Protein AF-A0A6C0LNZ2-F1 (afdb_monomer_lite)

pLDDT: mean 82.1, std 13.24, range [35.97, 96.56]

Structure (mmCIF, N/CA/C/O backbone):
data_AF-A0A6C0LNZ2-F1
#
_entry.id   AF-A0A6C0LNZ2-F1
#
loop_
_atom_site.group_PDB
_atom_site.id
_atom_site.type_symbol
_atom_site.label_atom_id
_atom_site.label_alt_id
_atom_site.label_comp_id
_atom_site.label_asym_id
_atom_site.label_entity_id
_atom_site.label_seq_id
_atom_site.pdbx_PDB_ins_code
_atom_site.Cartn_x
_atom_site.Cartn_y
_atom_site.Cartn_z
_atom_site.occupancy
_atom_site.B_iso_or_equiv
_atom_site.auth_seq_id
_atom_site.auth_comp_id
_atom_site.auth_asym_id
_atom_site.auth_atom_id
_atom_site.pdbx_PDB_model_num
ATOM 1 N N . MET A 1 1 ? -1.631 16.101 28.072 1.00 46.12 1 MET A N 1
ATOM 2 C CA . MET A 1 1 ? -0.760 17.061 27.352 1.00 46.12 1 MET A CA 1
ATOM 3 C C . MET A 1 1 ? 0.188 16.401 26.346 1.00 46.12 1 MET A C 1
ATOM 5 O O . MET A 1 1 ? -0.035 16.582 25.161 1.00 46.12 1 MET A O 1
ATOM 9 N N . ILE A 1 2 ? 1.193 15.600 26.745 1.00 50.09 2 ILE A N 1
ATOM 10 C CA . ILE A 1 2 ? 2.082 14.901 25.778 1.00 50.09 2 ILE A CA 1
ATOM 11 C C . ILE A 1 2 ? 1.310 13.867 24.937 1.00 50.09 2 ILE A C 1
ATOM 13 O O . ILE A 1 2 ? 1.493 13.805 23.729 1.00 50.09 2 ILE A O 1
ATOM 17 N N . LYS A 1 3 ? 0.388 13.106 25.545 1.00 48.91 3 LYS A N 1
ATOM 18 C CA . LYS A 1 3 ? -0.485 12.158 24.825 1.00 48.91 3 LYS A CA 1
ATOM 19 C C . LYS A 1 3 ? -1.425 12.852 23.826 1.00 48.91 3 LYS A C 1
ATOM 21 O O . LYS A 1 3 ? -1.575 12.367 22.712 1.00 48.91 3 LYS A O 1
ATOM 26 N N . ASP A 1 4 ? -1.979 14.010 24.189 1.00 54.78 4 ASP A N 1
ATOM 27 C CA . ASP A 1 4 ? -2.842 14.806 23.300 1.00 54.78 4 ASP A CA 1
ATOM 28 C C . ASP A 1 4 ? -2.059 15.426 22.139 1.00 54.78 4 ASP A C 1
ATOM 30 O O . ASP A 1 4 ? -2.564 15.499 21.023 1.00 54.78 4 ASP A O 1
ATOM 34 N N . LEU A 1 5 ? -0.810 15.837 22.384 1.00 50.78 5 LEU A N 1
ATOM 35 C CA . LEU A 1 5 ? 0.102 16.327 21.351 1.00 50.78 5 LEU A CA 1
ATOM 36 C C . LEU A 1 5 ? 0.512 15.201 20.392 1.00 50.78 5 LEU A C 1
ATOM 38 O O . LEU A 1 5 ? 0.512 15.397 19.180 1.00 50.78 5 LEU A O 1
ATOM 42 N N . ILE A 1 6 ? 0.803 14.010 20.924 1.00 55.25 6 ILE A N 1
ATOM 43 C CA . ILE A 1 6 ? 1.089 12.813 20.127 1.00 55.25 6 ILE A CA 1
ATOM 44 C C . ILE A 1 6 ? -0.114 12.479 19.241 1.00 55.25 6 ILE A C 1
ATOM 46 O O . ILE A 1 6 ? 0.048 12.318 18.037 1.00 55.25 6 ILE A O 1
ATOM 50 N N . LEU A 1 7 ? -1.328 12.448 19.791 1.00 54.19 7 LEU A N 1
ATOM 51 C CA . LEU A 1 7 ? -2.524 12.108 19.019 1.00 54.19 7 LEU A CA 1
ATOM 52 C C . LEU A 1 7 ? -2.847 13.159 17.938 1.00 54.19 7 LEU A C 1
ATOM 54 O O . LEU A 1 7 ? -3.164 12.794 16.809 1.00 54.19 7 LEU A O 1
ATOM 58 N N . LYS A 1 8 ? -2.717 14.456 18.255 1.00 59.56 8 LYS A N 1
ATOM 59 C CA . LYS A 1 8 ? -3.040 15.557 17.327 1.00 59.56 8 LYS A CA 1
ATOM 60 C C . LYS A 1 8 ? -1.984 15.802 16.246 1.00 59.56 8 LYS A C 1
ATOM 62 O O . LYS A 1 8 ? -2.336 16.308 15.186 1.00 59.56 8 LYS A O 1
ATOM 67 N N . LEU A 1 9 ? -0.715 15.462 16.489 1.00 60.62 9 LEU A N 1
ATOM 68 C CA . LEU A 1 9 ? 0.388 15.745 15.560 1.00 60.62 9 LEU A CA 1
ATOM 69 C C . LEU A 1 9 ? 0.927 14.485 14.860 1.00 60.62 9 LEU A C 1
ATOM 71 O O . LEU A 1 9 ? 1.174 14.509 13.658 1.00 60.62 9 LEU A O 1
ATOM 75 N N . VAL A 1 10 ? 1.085 13.365 15.575 1.00 66.31 10 VAL A N 1
ATOM 76 C CA . VAL A 1 10 ? 1.714 12.144 15.028 1.00 66.31 10 VAL A CA 1
ATOM 77 C C . VAL A 1 10 ? 0.771 11.384 14.102 1.00 66.31 10 VAL A C 1
ATOM 79 O O . VAL A 1 10 ? 1.236 10.807 13.121 1.00 66.31 10 VAL A O 1
ATOM 82 N N . GLY A 1 11 ? -0.540 11.413 14.359 1.00 68.06 11 GLY A N 1
ATOM 83 C CA . GLY A 1 11 ? -1.543 10.781 13.494 1.00 68.06 11 GLY A CA 1
ATOM 84 C C . GLY A 1 11 ? -1.512 11.332 12.060 1.00 68.06 11 GLY A C 1
ATOM 85 O O . GLY A 1 11 ? -1.216 10.574 11.134 1.00 68.06 11 GLY A O 1
ATOM 86 N N . PRO A 1 12 ? -1.717 12.649 11.856 1.00 71.62 12 PRO A N 1
ATOM 87 C CA . PRO A 1 12 ? -1.662 13.262 10.528 1.00 71.62 12 PRO A CA 1
ATOM 88 C C . PRO A 1 12 ? -0.315 13.075 9.819 1.00 71.62 12 PRO A C 1
ATOM 90 O O . PRO A 1 12 ? -0.283 12.769 8.629 1.00 71.62 12 PRO A O 1
ATOM 93 N N . ILE A 1 13 ? 0.804 13.198 10.544 1.00 75.69 13 ILE A N 1
ATOM 94 C CA . ILE A 1 13 ? 2.147 12.990 9.977 1.00 75.69 13 ILE A CA 1
ATOM 95 C C . ILE A 1 13 ? 2.328 11.538 9.521 1.00 75.69 13 ILE A C 1
ATOM 97 O O . ILE A 1 13 ? 2.861 11.296 8.440 1.00 75.69 13 ILE A O 1
ATOM 101 N N . SER A 1 14 ? 1.855 10.572 10.310 1.00 74.88 14 SER A N 1
ATOM 102 C CA . SER A 1 14 ? 1.930 9.153 9.952 1.00 74.88 14 SER A CA 1
ATOM 103 C C . SER A 1 14 ? 1.133 8.864 8.681 1.00 74.88 14 SER A C 1
ATOM 105 O O . SER A 1 14 ? 1.651 8.206 7.784 1.00 74.88 14 SER A O 1
ATOM 107 N N . ILE A 1 15 ? -0.071 9.432 8.552 1.00 75.00 15 ILE A N 1
ATOM 108 C CA . ILE A 1 15 ? -0.908 9.309 7.348 1.00 75.00 15 ILE A CA 1
ATOM 109 C C . ILE A 1 15 ? -0.211 9.915 6.121 1.00 75.00 15 ILE A C 1
ATOM 111 O O . ILE A 1 15 ? -0.206 9.299 5.057 1.00 75.00 15 ILE A O 1
ATOM 115 N N . LEU A 1 16 ? 0.425 11.083 6.256 1.00 81.44 16 LEU A N 1
ATOM 116 C CA . LEU A 1 16 ? 1.169 11.713 5.156 1.00 81.44 16 LEU A CA 1
ATOM 117 C C . LEU A 1 16 ? 2.380 10.879 4.716 1.00 81.44 16 LEU A C 1
ATOM 119 O O . LEU A 1 16 ? 2.601 10.696 3.519 1.00 81.44 16 LEU A O 1
ATOM 123 N N . ILE A 1 17 ? 3.150 10.344 5.667 1.00 82.69 17 ILE A N 1
ATOM 124 C CA . ILE A 1 17 ? 4.286 9.459 5.371 1.00 82.69 17 ILE A CA 1
ATOM 125 C C . ILE A 1 17 ? 3.795 8.192 4.669 1.00 82.69 17 ILE A C 1
ATOM 127 O O . ILE A 1 17 ? 4.409 7.730 3.709 1.00 82.69 17 ILE A O 1
ATOM 131 N N . GLU A 1 18 ? 2.683 7.630 5.126 1.00 83.50 18 GLU A N 1
ATOM 132 C CA . GLU A 1 18 ? 2.064 6.476 4.493 1.00 83.50 18 GLU A CA 1
ATOM 133 C C . GLU A 1 18 ? 1.582 6.768 3.063 1.00 83.50 18 GLU A C 1
ATOM 135 O O . GLU A 1 18 ? 1.869 5.987 2.153 1.00 83.50 18 GLU A O 1
ATOM 140 N N . ALA A 1 19 ? 0.944 7.917 2.834 1.00 84.38 19 ALA A N 1
ATOM 141 C CA . ALA A 1 19 ? 0.540 8.355 1.500 1.00 84.38 19 ALA A CA 1
ATOM 142 C C . ALA A 1 19 ? 1.753 8.520 0.569 1.00 84.38 19 ALA A C 1
ATOM 144 O O . ALA A 1 19 ? 1.736 8.036 -0.563 1.00 84.38 19 ALA A O 1
ATOM 145 N N . TYR A 1 20 ? 2.844 9.118 1.062 1.00 87.44 20 TYR A N 1
ATOM 146 C CA . TYR A 1 20 ? 4.102 9.227 0.321 1.00 87.44 20 TYR A CA 1
ATOM 147 C C . TYR A 1 20 ? 4.662 7.850 -0.067 1.00 87.44 20 TYR A C 1
ATOM 149 O O . TYR A 1 20 ? 5.062 7.650 -1.217 1.00 87.44 20 TYR A O 1
ATOM 157 N N . ARG A 1 21 ? 4.662 6.878 0.858 1.00 88.31 21 ARG A N 1
ATOM 158 C CA . ARG A 1 21 ? 5.135 5.508 0.586 1.00 88.31 21 ARG A CA 1
ATOM 159 C C . ARG A 1 21 ? 4.340 4.839 -0.524 1.00 88.31 21 ARG A C 1
ATOM 161 O O . ARG A 1 21 ? 4.930 4.194 -1.383 1.00 88.31 21 ARG A O 1
ATOM 168 N N . ILE A 1 22 ? 3.024 5.009 -0.522 1.00 91.38 22 ILE A N 1
ATOM 169 C CA . ILE A 1 22 ? 2.146 4.414 -1.533 1.00 91.38 22 ILE A CA 1
ATOM 170 C C . ILE A 1 22 ? 2.327 5.075 -2.876 1.00 91.38 22 ILE A C 1
ATOM 172 O O . ILE A 1 22 ? 2.435 4.383 -3.883 1.00 91.38 22 ILE A O 1
ATOM 176 N N . PHE A 1 23 ? 2.412 6.398 -2.898 1.00 90.75 23 PHE A N 1
ATOM 177 C CA . PHE A 1 23 ? 2.616 7.130 -4.133 1.00 90.75 23 PHE A CA 1
ATOM 178 C C . PHE A 1 23 ? 3.915 6.691 -4.826 1.00 90.75 23 PHE A C 1
ATOM 180 O O . PHE A 1 23 ? 3.897 6.320 -5.996 1.00 90.75 23 PHE A O 1
ATOM 187 N N . ASN A 1 24 ? 5.020 6.596 -4.079 1.00 89.75 24 ASN A N 1
ATOM 188 C CA . ASN A 1 24 ? 6.300 6.123 -4.619 1.00 89.75 24 ASN A CA 1
ATOM 189 C C . ASN A 1 24 ? 6.317 4.613 -4.909 1.00 89.75 24 ASN A C 1
ATOM 191 O O . ASN A 1 24 ? 6.969 4.174 -5.850 1.00 89.75 24 ASN A O 1
ATOM 195 N N . GLY A 1 25 ? 5.612 3.808 -4.111 1.00 90.06 25 GLY A N 1
ATOM 196 C CA . GLY A 1 25 ? 5.591 2.350 -4.241 1.00 90.06 25 GLY A CA 1
ATOM 197 C C . GLY A 1 25 ? 4.640 1.808 -5.313 1.00 90.06 25 GLY A C 1
ATOM 198 O O . GLY A 1 25 ? 4.755 0.646 -5.695 1.00 90.06 25 GLY A O 1
ATOM 199 N N . THR A 1 26 ? 3.705 2.626 -5.805 1.00 93.94 26 THR A N 1
ATOM 200 C CA . THR A 1 26 ? 2.749 2.253 -6.865 1.00 93.94 26 THR A CA 1
ATOM 201 C C . THR A 1 26 ? 3.135 2.824 -8.224 1.00 93.94 26 THR A C 1
ATOM 203 O O . THR A 1 26 ? 3.000 2.131 -9.232 1.00 93.94 26 THR A O 1
ATOM 206 N N . LEU A 1 27 ? 3.683 4.041 -8.261 1.00 94.19 27 LEU A N 1
ATOM 207 C CA . LEU A 1 27 ? 4.075 4.749 -9.482 1.00 94.19 27 LEU A CA 1
ATOM 208 C C . LEU A 1 27 ? 5.535 4.464 -9.888 1.00 94.19 27 LEU A C 1
ATOM 210 O O . LEU A 1 27 ? 6.302 5.372 -10.217 1.00 94.19 27 LEU A O 1
ATOM 214 N N . LEU A 1 28 ? 5.913 3.184 -9.847 1.00 92.94 28 LEU A N 1
ATOM 215 C CA . LEU A 1 28 ? 7.287 2.695 -10.011 1.00 92.94 28 LEU A CA 1
ATOM 216 C C . LEU A 1 28 ? 7.930 3.072 -11.353 1.00 92.94 28 LEU A C 1
ATOM 218 O O . LEU A 1 28 ? 9.133 3.288 -11.396 1.00 92.94 28 LEU A O 1
ATOM 222 N N . VAL A 1 29 ? 7.157 3.151 -12.436 1.00 91.81 29 VAL A N 1
ATOM 223 C CA . VAL A 1 29 ? 7.648 3.480 -13.787 1.00 91.81 29 VAL A CA 1
ATOM 224 C C . VAL A 1 29 ? 7.524 4.977 -14.079 1.00 91.81 29 VAL A C 1
ATOM 226 O O . VAL A 1 29 ? 8.373 5.556 -14.753 1.00 91.81 29 VAL A O 1
ATOM 229 N N . ILE A 1 30 ? 6.493 5.633 -13.539 1.00 90.44 30 ILE A N 1
ATOM 230 C CA . ILE A 1 30 ? 6.251 7.069 -13.757 1.00 90.44 30 ILE A CA 1
ATOM 231 C C . ILE A 1 30 ? 7.337 7.927 -13.088 1.00 90.44 30 ILE A C 1
ATOM 233 O O . ILE A 1 30 ? 7.729 8.952 -13.646 1.00 90.44 30 ILE A O 1
ATOM 237 N N . PHE A 1 31 ? 7.859 7.509 -11.928 1.00 85.00 31 PHE A N 1
ATOM 238 C CA . PHE A 1 31 ? 8.926 8.234 -11.218 1.00 85.00 31 PHE A CA 1
ATOM 239 C C . PHE A 1 31 ? 10.346 7.834 -11.587 1.00 85.00 31 PHE A C 1
ATOM 241 O O . PHE A 1 31 ? 11.292 8.367 -11.007 1.00 85.00 31 PHE A O 1
ATOM 248 N N . VAL A 1 32 ? 10.519 6.948 -12.563 1.00 85.31 32 VAL A N 1
ATOM 249 C CA . VAL A 1 32 ? 11.839 6.666 -13.121 1.00 85.31 32 VAL A CA 1
ATOM 250 C C . VAL A 1 32 ? 12.090 7.650 -14.263 1.00 85.31 32 VAL A C 1
ATOM 252 O O . VAL A 1 32 ? 11.458 7.534 -15.314 1.00 85.31 32 VAL A O 1
ATOM 255 N N . PRO A 1 33 ? 12.975 8.650 -14.082 1.00 82.12 33 PRO A N 1
ATOM 256 C CA . PRO A 1 33 ? 13.308 9.562 -15.160 1.00 82.12 33 PRO A CA 1
ATOM 257 C C . PRO A 1 33 ? 14.133 8.815 -16.208 1.00 82.12 33 PRO A C 1
ATOM 259 O O . PRO A 1 33 ? 15.117 8.156 -15.870 1.00 82.12 33 PRO A O 1
ATOM 262 N N . GLY A 1 34 ? 13.742 8.947 -17.474 1.00 82.44 34 GLY A N 1
ATOM 263 C CA . GLY A 1 34 ? 14.596 8.575 -18.594 1.00 82.44 34 GLY A CA 1
ATOM 264 C C . GLY A 1 34 ? 15.648 9.640 -18.873 1.00 82.44 34 GLY A C 1
ATOM 265 O O . GLY A 1 34 ? 15.673 10.697 -18.229 1.00 82.44 34 GLY A O 1
ATOM 266 N N . VAL A 1 35 ? 16.481 9.381 -19.877 1.00 82.62 35 VAL A N 1
ATOM 267 C CA . VAL A 1 35 ? 17.449 10.350 -20.395 1.00 82.62 35 VAL A CA 1
ATOM 268 C C . VAL A 1 35 ? 16.907 10.979 -21.677 1.00 82.62 35 VAL A C 1
ATOM 270 O O . VAL A 1 35 ? 16.701 10.301 -22.678 1.00 82.62 35 VAL A O 1
ATOM 273 N N . CYS A 1 36 ? 16.696 12.294 -21.639 1.00 84.50 36 CYS A N 1
ATOM 274 C CA . CYS A 1 36 ? 16.306 13.127 -22.774 1.00 84.50 36 CYS A CA 1
ATOM 275 C C . CYS A 1 36 ? 17.425 14.146 -22.988 1.00 84.50 36 CYS A C 1
ATOM 277 O O . CYS A 1 36 ? 17.636 14.983 -22.115 1.00 84.50 36 CYS A O 1
ATOM 279 N N . ASP A 1 37 ? 18.156 14.082 -24.101 1.00 85.25 37 ASP A N 1
ATOM 280 C CA . ASP A 1 37 ? 19.222 15.045 -24.442 1.00 85.25 37 ASP A CA 1
ATOM 281 C C . ASP A 1 37 ? 20.261 15.261 -23.317 1.00 85.25 37 ASP A C 1
ATOM 283 O O . ASP A 1 37 ? 20.664 16.384 -23.014 1.00 85.25 37 ASP A O 1
ATOM 287 N N . GLY A 1 38 ? 20.664 14.182 -22.636 1.00 82.44 38 GLY A N 1
ATOM 288 C CA . GLY A 1 38 ? 21.657 14.227 -21.551 1.00 82.44 38 GLY A CA 1
ATOM 289 C C . GLY A 1 38 ? 21.143 14.758 -20.204 1.00 82.44 38 GLY A C 1
ATOM 290 O O . GLY A 1 38 ? 21.919 14.867 -19.256 1.00 82.44 38 GLY A O 1
ATOM 291 N N . ARG A 1 39 ? 19.843 15.054 -20.081 1.00 84.94 39 ARG A N 1
ATOM 292 C CA . ARG A 1 39 ? 19.176 15.418 -18.819 1.00 84.94 39 ARG A CA 1
ATOM 293 C C . ARG A 1 39 ? 18.070 14.425 -18.463 1.00 84.94 39 ARG A C 1
ATOM 295 O O . ARG A 1 39 ? 17.623 13.643 -19.295 1.00 84.94 39 ARG A O 1
ATOM 302 N N . ALA A 1 40 ? 17.585 14.497 -17.225 1.00 84.69 40 ALA A N 1
ATOM 303 C CA . ALA A 1 40 ? 16.388 13.768 -16.821 1.00 84.69 40 ALA A CA 1
ATOM 304 C C . ALA A 1 40 ? 15.158 14.259 -17.612 1.00 84.69 40 ALA A C 1
ATOM 306 O O . ALA A 1 40 ? 14.911 15.469 -17.712 1.00 84.69 40 ALA A O 1
ATOM 307 N N . CYS A 1 41 ? 14.387 13.322 -18.161 1.00 86.31 41 CYS A N 1
ATOM 308 C CA . CYS A 1 41 ? 13.104 13.606 -18.797 1.00 86.31 41 CYS A CA 1
ATOM 309 C C . CYS A 1 41 ? 12.053 14.030 -17.761 1.00 86.31 41 CYS A C 1
ATOM 311 O O . CYS A 1 41 ? 12.030 13.536 -16.632 1.00 86.31 41 CYS A O 1
ATOM 313 N N . LEU A 1 42 ? 11.122 14.895 -18.172 1.00 86.56 42 LEU A N 1
ATOM 314 C CA . LEU A 1 42 ? 9.868 15.076 -17.437 1.00 86.56 42 LEU A CA 1
ATOM 315 C C . LEU A 1 42 ? 8.971 13.834 -17.615 1.00 86.56 42 LEU A C 1
ATOM 317 O O . LEU A 1 42 ? 9.041 13.198 -18.670 1.00 86.56 42 LEU A O 1
ATOM 321 N N . PRO A 1 43 ? 8.069 13.515 -16.665 1.00 85.56 43 PRO A N 1
ATOM 322 C CA . PRO A 1 43 ? 7.168 12.364 -16.786 1.00 85.56 43 PRO A CA 1
ATOM 323 C C . PRO A 1 43 ? 6.332 12.365 -18.074 1.00 85.56 43 PRO A C 1
ATOM 325 O O . PRO A 1 43 ? 6.161 11.324 -18.701 1.00 85.56 43 PRO A O 1
ATOM 328 N N . GLN A 1 44 ? 5.868 13.538 -18.518 1.00 88.62 44 GLN A N 1
ATOM 329 C CA . GLN A 1 44 ? 5.143 13.671 -19.784 1.00 88.62 44 GLN A CA 1
ATOM 330 C C . GLN A 1 44 ? 6.020 13.307 -20.990 1.00 88.62 44 GLN A C 1
ATOM 332 O O . GLN A 1 44 ? 5.578 12.573 -21.867 1.00 88.62 44 GLN A O 1
ATOM 337 N N . GLN A 1 45 ? 7.279 13.754 -21.005 1.00 88.75 45 GLN A N 1
ATOM 338 C CA . GLN A 1 45 ? 8.221 13.434 -22.082 1.00 88.75 45 GLN A CA 1
ATOM 339 C C . GLN A 1 45 ? 8.547 11.937 -22.105 1.00 88.75 45 GLN A C 1
ATOM 341 O O . GLN A 1 45 ? 8.611 11.339 -23.174 1.00 88.75 45 GLN A O 1
ATOM 346 N N . ASN A 1 46 ? 8.695 11.317 -20.930 1.00 87.62 46 ASN A N 1
ATOM 347 C CA . ASN A 1 46 ? 8.831 9.866 -20.808 1.00 87.62 46 ASN A CA 1
ATOM 348 C C . ASN A 1 46 ? 7.612 9.128 -21.381 1.00 87.62 46 ASN A C 1
ATOM 350 O O . ASN A 1 46 ? 7.774 8.119 -22.051 1.00 87.62 46 ASN A O 1
ATOM 354 N N . PHE A 1 47 ? 6.395 9.624 -21.149 1.00 89.31 47 PHE A N 1
ATOM 355 C CA . PHE A 1 47 ? 5.178 9.005 -21.674 1.00 89.31 47 PHE A CA 1
ATOM 356 C C . PHE A 1 47 ? 5.040 9.155 -23.195 1.00 89.31 47 PHE A C 1
ATOM 358 O O . PHE A 1 47 ? 4.690 8.197 -23.891 1.00 89.31 47 PHE A O 1
ATOM 365 N N . GLU A 1 48 ? 5.334 10.343 -23.721 1.00 89.38 48 GLU A N 1
ATOM 366 C CA . GLU A 1 48 ? 5.277 10.637 -25.155 1.00 89.38 48 GLU A CA 1
ATOM 367 C C . GLU A 1 48 ? 6.349 9.863 -25.933 1.00 89.38 48 GLU A C 1
ATOM 369 O O . GLU A 1 48 ? 6.035 9.265 -26.961 1.00 89.38 48 GLU A O 1
ATOM 374 N N . ASN A 1 49 ? 7.573 9.779 -25.408 1.00 85.88 49 ASN A N 1
ATOM 375 C CA . ASN A 1 49 ? 8.692 9.099 -26.070 1.00 85.88 49 ASN A CA 1
ATOM 376 C C . ASN A 1 49 ? 8.818 7.610 -25.705 1.00 85.88 49 ASN A C 1
ATOM 378 O O . ASN A 1 49 ? 9.581 6.885 -26.341 1.00 85.88 49 ASN A O 1
ATOM 382 N N . GLY A 1 50 ? 8.103 7.155 -24.676 1.00 84.38 50 GLY A N 1
ATOM 383 C CA . GLY A 1 50 ? 8.184 5.795 -24.152 1.00 84.38 50 GLY A CA 1
ATOM 384 C C . GLY A 1 50 ? 7.551 4.746 -25.063 1.00 84.38 50 GLY A C 1
ATOM 385 O O . GLY A 1 50 ? 6.698 5.037 -25.909 1.00 84.38 50 GLY A O 1
ATOM 386 N N . SER A 1 51 ? 7.952 3.491 -24.855 1.00 89.56 51 SER A N 1
ATOM 387 C CA . SER A 1 51 ? 7.426 2.344 -25.592 1.00 89.56 51 SER A CA 1
ATOM 388 C C . SER A 1 51 ? 5.930 2.115 -25.317 1.00 89.56 51 SER A C 1
ATOM 390 O O . SER A 1 51 ? 5.346 2.611 -24.349 1.00 89.56 51 SER A O 1
ATOM 392 N N . THR A 1 52 ? 5.277 1.298 -26.149 1.00 91.69 52 THR A N 1
ATOM 393 C CA . THR A 1 52 ? 3.885 0.888 -25.872 1.00 91.69 52 THR A CA 1
ATOM 394 C C . THR A 1 52 ? 3.786 0.133 -24.540 1.00 91.69 52 THR A C 1
ATOM 396 O O . T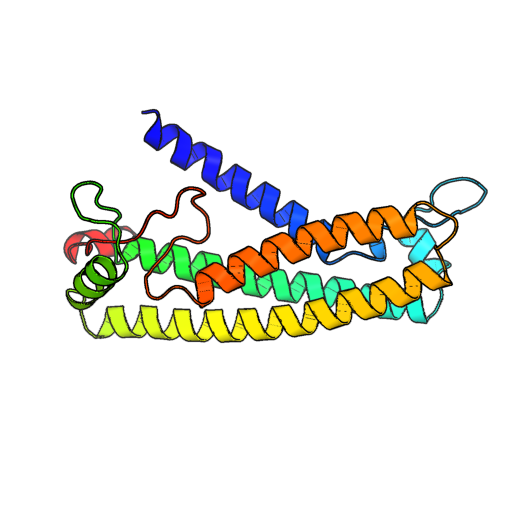HR A 1 52 ? 2.816 0.307 -23.804 1.00 91.69 52 THR A O 1
ATOM 399 N N . VAL A 1 53 ? 4.815 -0.648 -24.195 1.00 91.62 53 VAL A N 1
ATOM 400 C CA . VAL A 1 53 ? 4.889 -1.393 -22.932 1.00 91.62 53 VAL A CA 1
ATOM 401 C C . VAL A 1 53 ? 4.999 -0.432 -21.745 1.00 91.62 53 VAL A C 1
ATOM 403 O O . VAL A 1 53 ? 4.267 -0.595 -20.769 1.00 91.62 53 VAL A O 1
ATOM 406 N N . TYR A 1 54 ? 5.816 0.623 -21.855 1.00 91.75 54 TYR A N 1
ATOM 407 C CA . TYR A 1 54 ? 5.900 1.698 -20.861 1.00 91.75 54 TYR A CA 1
ATOM 408 C C . TYR A 1 54 ? 4.528 2.332 -20.592 1.00 91.75 54 TYR A C 1
ATOM 410 O O . TYR A 1 54 ? 4.090 2.414 -19.444 1.00 91.75 54 TYR A O 1
ATOM 418 N N . ARG A 1 55 ? 3.802 2.724 -21.648 1.00 92.94 55 ARG A N 1
ATOM 419 C CA . ARG A 1 55 ? 2.493 3.394 -21.521 1.00 92.94 55 ARG A CA 1
ATOM 420 C C . ARG A 1 55 ? 1.433 2.499 -20.880 1.00 92.94 55 ARG A C 1
ATOM 422 O O . ARG A 1 55 ? 0.668 2.968 -20.037 1.00 92.94 55 ARG A O 1
ATOM 429 N N . ILE A 1 56 ? 1.403 1.216 -21.244 1.00 93.31 56 ILE A N 1
ATOM 430 C CA . ILE A 1 56 ? 0.523 0.225 -20.606 1.00 93.31 56 ILE A CA 1
ATOM 431 C C . ILE A 1 56 ? 0.862 0.108 -19.114 1.00 93.31 56 ILE A C 1
ATOM 433 O O . ILE A 1 56 ? -0.039 0.134 -18.273 1.00 93.31 56 ILE A O 1
ATOM 437 N N . ASN A 1 57 ? 2.150 0.066 -18.766 1.00 94.31 57 ASN A N 1
ATOM 438 C CA . ASN A 1 57 ? 2.595 0.029 -17.375 1.00 94.31 57 ASN A CA 1
ATOM 439 C C . ASN A 1 57 ? 2.237 1.277 -16.574 1.00 94.31 57 ASN A C 1
ATOM 441 O O . ASN A 1 57 ? 1.893 1.150 -15.401 1.00 94.31 57 ASN A O 1
ATOM 445 N N . CYS A 1 58 ? 2.255 2.468 -17.177 1.00 93.88 58 CYS A N 1
ATOM 446 C CA . CYS A 1 58 ? 1.724 3.664 -16.524 1.00 93.88 58 CYS A CA 1
ATOM 447 C C . CYS A 1 58 ? 0.252 3.469 -16.125 1.00 93.88 58 CYS A C 1
ATOM 449 O O . CYS A 1 58 ? -0.142 3.856 -15.026 1.00 93.88 58 CYS A O 1
ATOM 451 N N . GLY A 1 59 ? -0.544 2.805 -16.971 1.00 94.56 59 GLY A N 1
ATOM 452 C CA . GLY A 1 59 ? -1.914 2.410 -16.642 1.00 94.56 59 GLY A CA 1
ATOM 453 C C . GLY A 1 59 ? -1.990 1.480 -15.427 1.00 94.56 59 GLY A C 1
ATOM 454 O O . GLY A 1 59 ? -2.764 1.739 -14.506 1.00 94.56 59 GLY A O 1
ATOM 455 N N . PHE A 1 60 ? -1.145 0.444 -15.371 1.00 95.81 60 PHE A N 1
ATOM 456 C CA . PHE A 1 60 ? -1.061 -0.455 -14.210 1.00 95.81 60 PHE A CA 1
ATOM 457 C C . PHE A 1 60 ? -0.618 0.264 -12.928 1.00 95.81 60 PHE A C 1
ATOM 459 O O . PHE A 1 60 ? -1.208 0.033 -11.874 1.00 95.81 60 PHE A O 1
ATOM 466 N N . ASN A 1 61 ? 0.351 1.180 -13.016 1.00 96.56 61 ASN A N 1
ATOM 467 C CA . ASN A 1 61 ? 0.797 2.018 -11.899 1.00 96.56 61 ASN A CA 1
ATOM 468 C C . ASN A 1 61 ? -0.364 2.849 -11.327 1.00 96.56 61 ASN A C 1
ATOM 470 O O . ASN A 1 61 ? -0.584 2.861 -10.115 1.00 96.56 61 ASN A O 1
ATOM 474 N N . LEU A 1 62 ? -1.148 3.503 -12.190 1.00 96.19 62 LEU A N 1
ATOM 475 C CA . LEU A 1 62 ? -2.313 4.285 -11.769 1.00 96.19 62 LEU A CA 1
ATOM 476 C C . LEU A 1 62 ? -3.427 3.400 -11.191 1.00 96.19 62 LEU A C 1
ATOM 478 O O . LEU A 1 62 ? -4.014 3.748 -10.168 1.00 96.19 62 LEU A O 1
ATOM 482 N N . ALA A 1 63 ? -3.691 2.237 -11.790 1.00 96.00 63 ALA A N 1
ATOM 483 C CA . ALA A 1 63 ? -4.657 1.275 -11.260 1.00 96.00 63 ALA A CA 1
ATOM 484 C C . ALA A 1 63 ? -4.242 0.743 -9.875 1.00 96.00 63 ALA A C 1
ATOM 486 O O . ALA A 1 63 ? -5.078 0.604 -8.978 1.00 96.00 63 ALA A O 1
ATOM 487 N N . ALA A 1 64 ? -2.946 0.497 -9.672 1.00 96.31 64 ALA A N 1
ATOM 488 C CA . ALA A 1 64 ? -2.381 0.102 -8.389 1.00 96.31 64 ALA A CA 1
ATOM 489 C C . ALA A 1 64 ? -2.526 1.205 -7.331 1.00 96.31 64 ALA A C 1
ATOM 491 O O . ALA A 1 64 ? -2.946 0.921 -6.207 1.00 96.31 64 ALA A O 1
ATOM 492 N N . LEU A 1 65 ? -2.258 2.463 -7.699 1.00 95.56 65 LEU A N 1
ATOM 493 C CA . LEU A 1 65 ? -2.485 3.615 -6.827 1.00 95.56 65 LEU A CA 1
ATOM 494 C C . LEU A 1 65 ? -3.961 3.726 -6.424 1.00 95.56 65 LEU A C 1
ATOM 496 O O . LEU A 1 65 ? -4.260 3.814 -5.236 1.00 95.56 65 LEU A O 1
ATOM 500 N N . LEU A 1 66 ? -4.888 3.659 -7.384 1.00 95.81 66 LEU A N 1
ATOM 501 C CA . LEU A 1 66 ? -6.330 3.711 -7.112 1.00 95.81 66 LEU A CA 1
ATOM 502 C C . LEU A 1 66 ? -6.784 2.574 -6.191 1.00 95.81 66 LEU A C 1
ATOM 504 O O . LEU A 1 66 ? -7.552 2.801 -5.259 1.00 95.81 66 LEU A O 1
ATOM 508 N N . THR A 1 67 ? -6.267 1.365 -6.407 1.00 95.44 67 THR A N 1
ATOM 509 C CA . THR A 1 67 ? -6.558 0.209 -5.551 1.00 95.44 67 THR A CA 1
ATOM 510 C C . THR A 1 67 ? -6.094 0.452 -4.113 1.00 95.44 67 THR A C 1
ATOM 512 O O . THR A 1 67 ? -6.828 0.171 -3.163 1.00 95.44 67 THR A O 1
ATOM 515 N N . PHE A 1 68 ? -4.914 1.051 -3.932 1.00 92.31 68 PHE A N 1
ATOM 516 C CA . PHE A 1 68 ? -4.455 1.465 -2.610 1.00 92.31 68 PHE A CA 1
ATOM 517 C C . PHE A 1 68 ? -5.322 2.569 -2.002 1.00 92.31 68 PHE A C 1
ATOM 519 O O . PHE A 1 68 ? -5.636 2.488 -0.820 1.00 92.31 68 PHE A O 1
ATOM 526 N N . MET A 1 69 ? -5.767 3.558 -2.779 1.00 91.81 69 MET A N 1
ATOM 527 C CA . MET A 1 69 ? -6.669 4.604 -2.278 1.00 91.81 69 MET A CA 1
ATOM 528 C C . MET A 1 69 ? -7.993 4.020 -1.764 1.00 91.81 69 MET A C 1
ATOM 530 O O . MET A 1 69 ? -8.483 4.433 -0.713 1.00 91.81 69 MET A O 1
ATOM 534 N N . VAL A 1 70 ? -8.544 3.012 -2.451 1.00 93.69 70 VAL A N 1
ATOM 535 C CA . VAL A 1 70 ? -9.731 2.276 -1.983 1.00 93.69 70 VAL A CA 1
ATOM 536 C C . VAL A 1 70 ? -9.439 1.541 -0.674 1.00 93.69 70 VAL A C 1
ATOM 538 O O . VAL A 1 70 ? -10.233 1.633 0.262 1.00 93.69 70 VAL A O 1
ATOM 541 N N . LEU A 1 71 ? -8.293 0.859 -0.568 1.00 92.75 71 LEU A N 1
ATOM 542 C CA . LEU A 1 71 ? -7.879 0.219 0.683 1.00 92.75 71 LEU A CA 1
ATOM 543 C C . LEU A 1 71 ? -7.768 1.238 1.832 1.00 92.75 71 LEU A C 1
ATOM 545 O O . LEU A 1 71 ? -8.252 0.959 2.924 1.00 92.75 71 LEU A O 1
ATOM 549 N N . TYR A 1 72 ? -7.222 2.431 1.579 1.00 88.62 72 TYR A N 1
ATOM 550 C CA . TYR A 1 72 ? -7.127 3.507 2.578 1.00 88.62 72 TYR A CA 1
ATOM 551 C C . TYR A 1 72 ? -8.490 3.985 3.049 1.00 88.62 72 TYR A C 1
ATOM 553 O O . TYR A 1 72 ? -8.697 4.163 4.245 1.00 88.62 72 TYR A O 1
ATOM 561 N N . 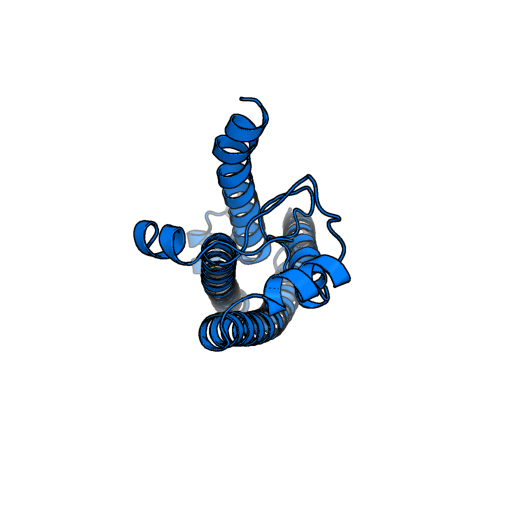ALA A 1 73 ? -9.439 4.161 2.131 1.00 90.31 73 ALA A N 1
ATOM 562 C CA . ALA A 1 73 ? -10.798 4.532 2.502 1.00 90.31 73 ALA A CA 1
ATOM 563 C C . ALA A 1 73 ? -11.442 3.473 3.418 1.00 90.31 73 ALA A C 1
ATOM 565 O O . ALA A 1 73 ? -12.121 3.820 4.387 1.00 90.31 73 ALA A O 1
ATOM 566 N N . VAL A 1 74 ? -11.193 2.184 3.153 1.00 92.12 74 VAL A N 1
ATOM 567 C CA . VAL A 1 74 ? -11.655 1.083 4.012 1.00 92.12 74 VAL A CA 1
ATOM 568 C C . VAL A 1 74 ? -10.951 1.099 5.375 1.00 92.12 74 VAL A C 1
ATOM 570 O O . VAL A 1 74 ? -11.627 0.933 6.391 1.00 92.12 74 VAL A O 1
ATOM 573 N N . GLU A 1 75 ? -9.637 1.346 5.426 1.00 88.06 75 GLU A N 1
ATOM 574 C CA . GLU A 1 75 ? -8.874 1.477 6.681 1.00 88.06 75 GLU A CA 1
ATOM 575 C C . GLU A 1 75 ? -9.405 2.619 7.554 1.00 88.06 75 GLU A C 1
ATOM 577 O O . GLU A 1 75 ? -9.696 2.401 8.729 1.00 88.06 75 GLU A O 1
ATOM 582 N N . ILE A 1 76 ? -9.619 3.804 6.975 1.00 85.56 76 ILE A N 1
ATOM 583 C CA . ILE A 1 76 ? -10.157 4.971 7.690 1.00 85.56 76 ILE A CA 1
ATOM 584 C C . ILE A 1 76 ? -11.560 4.677 8.228 1.00 85.56 76 ILE A C 1
ATOM 586 O O . ILE A 1 76 ? -11.846 4.950 9.393 1.00 85.56 76 ILE A O 1
ATOM 590 N N . LYS A 1 77 ? -12.437 4.082 7.408 1.00 88.50 77 LYS A N 1
ATOM 591 C CA . LYS A 1 77 ? -13.798 3.727 7.836 1.00 88.50 77 LYS A CA 1
ATOM 592 C C . LYS A 1 77 ? -13.787 2.713 8.983 1.00 88.50 77 LYS A C 1
ATOM 594 O O . LYS A 1 77 ? -14.569 2.850 9.927 1.00 88.50 77 LYS A O 1
ATOM 599 N N . ARG A 1 78 ? -12.913 1.702 8.906 1.00 89.06 78 ARG A N 1
ATOM 600 C CA . ARG A 1 78 ? -12.715 0.707 9.970 1.00 89.06 78 ARG A CA 1
ATOM 601 C C . ARG A 1 78 ? -12.232 1.381 11.251 1.00 89.06 78 ARG A C 1
ATOM 603 O O . ARG A 1 78 ? -12.826 1.150 12.296 1.00 89.06 78 ARG A O 1
ATOM 610 N N . GLU A 1 79 ? -11.207 2.224 11.166 1.00 84.44 79 GLU A N 1
ATOM 611 C CA . GLU A 1 79 ? -10.636 2.926 12.320 1.00 84.44 79 GLU A CA 1
ATOM 612 C C . GLU A 1 79 ? -11.672 3.812 13.019 1.00 84.44 79 GLU A C 1
ATOM 614 O O . GLU A 1 79 ? -11.846 3.722 14.232 1.00 84.44 79 GLU A O 1
ATOM 619 N N . TYR A 1 80 ? -12.403 4.621 12.248 1.00 85.38 80 TYR A N 1
ATOM 620 C CA . TYR A 1 80 ? -13.455 5.482 12.779 1.00 85.38 80 TYR A CA 1
ATOM 621 C C . TYR A 1 80 ? -14.529 4.658 13.498 1.00 85.38 80 TYR A C 1
ATOM 623 O O . TYR A 1 80 ? -14.858 4.948 14.642 1.00 85.38 80 TYR A O 1
ATOM 631 N N . THR A 1 81 ? -14.990 3.566 12.880 1.00 85.31 81 THR A N 1
ATOM 632 C CA . THR A 1 81 ? -16.016 2.691 13.469 1.00 85.31 81 THR A CA 1
ATOM 633 C C . THR A 1 81 ? -15.538 2.023 14.761 1.00 85.31 81 THR A C 1
ATOM 635 O O . THR A 1 81 ? -16.285 1.962 15.738 1.00 85.31 81 THR A O 1
ATOM 638 N N . LEU A 1 82 ? -14.291 1.539 14.792 1.00 84.62 82 LEU A N 1
ATOM 639 C CA . LEU A 1 82 ? -13.703 0.959 16.000 1.00 84.62 82 LEU A CA 1
ATOM 640 C C . LEU A 1 82 ? -13.625 1.992 17.124 1.00 84.62 82 LEU A C 1
ATOM 642 O O . LEU A 1 82 ? -14.029 1.683 18.238 1.00 84.62 82 LEU A O 1
ATOM 646 N N . ASN A 1 83 ? -13.197 3.219 16.825 1.00 81.62 83 ASN A N 1
ATOM 647 C CA . ASN A 1 83 ? -13.109 4.299 17.807 1.00 81.62 83 ASN A CA 1
ATOM 648 C C . ASN A 1 83 ? -14.487 4.794 18.297 1.00 81.62 83 ASN A C 1
ATOM 650 O O . ASN A 1 83 ? -14.604 5.279 19.419 1.00 81.62 83 ASN A O 1
ATOM 654 N N . THR A 1 84 ? -15.544 4.671 17.487 1.00 82.25 84 THR A N 1
ATOM 655 C CA . THR A 1 84 ? -16.918 5.000 17.907 1.00 82.25 84 THR A CA 1
ATOM 656 C C . THR A 1 84 ? -17.477 3.979 18.900 1.00 82.25 84 THR A C 1
ATOM 658 O O . THR A 1 84 ? -18.233 4.335 19.806 1.00 82.25 84 THR A O 1
ATOM 661 N N . TYR A 1 85 ? -17.155 2.695 18.727 1.00 81.62 85 TYR A N 1
ATOM 662 C CA . TYR A 1 85 ? -17.755 1.613 19.517 1.00 81.62 85 TYR A CA 1
ATOM 663 C C . TYR A 1 85 ? -16.889 1.141 20.679 1.00 81.62 85 TYR A C 1
ATOM 665 O O . TYR A 1 85 ? -17.419 0.685 21.696 1.00 81.62 85 TYR A O 1
ATOM 673 N N . LEU A 1 86 ? -15.576 1.251 20.547 1.00 81.88 86 LEU A N 1
ATOM 674 C CA . LEU A 1 86 ? -14.608 0.773 21.514 1.00 81.88 86 LEU A CA 1
ATOM 675 C C . LEU A 1 86 ? -13.646 1.900 21.893 1.00 81.88 86 LEU A C 1
ATOM 677 O O . LEU A 1 86 ? -13.356 2.796 21.105 1.00 81.88 86 LEU A O 1
ATOM 681 N N . ARG A 1 87 ? -13.104 1.821 23.105 1.00 78.06 87 ARG A N 1
ATOM 682 C CA . ARG A 1 87 ? -12.121 2.764 23.637 1.00 78.06 87 ARG A CA 1
ATOM 683 C C . ARG A 1 87 ? -10.855 2.042 24.062 1.00 78.06 87 ARG A C 1
ATOM 685 O O . ARG A 1 87 ? -10.878 0.871 24.434 1.00 78.06 87 ARG A O 1
ATOM 692 N N . VAL A 1 88 ? -9.749 2.774 24.030 1.00 74.00 88 VAL A N 1
ATOM 693 C CA . VAL A 1 88 ? -8.470 2.323 24.580 1.00 74.00 88 VAL A CA 1
ATOM 694 C C . VAL A 1 88 ? -8.442 2.683 26.065 1.00 74.00 88 VAL A C 1
ATOM 696 O O . VAL A 1 88 ? -8.440 3.861 26.421 1.00 74.00 88 VAL A O 1
ATOM 699 N N . ASN A 1 89 ? -8.419 1.674 26.928 1.00 74.94 89 ASN A N 1
ATOM 700 C CA . ASN A 1 89 ? -8.345 1.799 28.376 1.00 74.94 89 ASN A CA 1
ATOM 701 C C . ASN A 1 89 ? -6.973 1.303 28.889 1.00 74.94 89 ASN A C 1
ATOM 703 O O . ASN A 1 89 ? -6.718 0.097 28.885 1.00 74.94 89 ASN A O 1
ATOM 707 N N . PRO A 1 90 ? -6.085 2.205 29.354 1.00 73.62 90 PRO A N 1
ATOM 708 C CA . PRO A 1 90 ? -4.756 1.841 29.854 1.00 73.62 90 PRO A CA 1
ATOM 709 C C . PRO A 1 90 ? -4.751 1.005 31.140 1.00 73.62 90 PRO A C 1
ATOM 711 O O . PRO A 1 90 ? -3.709 0.460 31.490 1.00 73.62 90 PRO A O 1
ATOM 714 N N . GLU A 1 91 ? -5.867 0.958 31.868 1.00 77.88 91 GLU A N 1
ATOM 715 C CA . GLU A 1 91 ? -5.994 0.219 33.131 1.00 77.88 91 GLU A CA 1
ATOM 716 C C . GLU A 1 91 ? -6.324 -1.261 32.905 1.00 77.88 91 GLU A C 1
ATOM 718 O O . GLU A 1 91 ? -6.180 -2.079 33.812 1.00 77.88 91 GLU A O 1
ATOM 723 N N . LEU A 1 92 ? -6.751 -1.608 31.688 1.00 74.75 92 LEU A N 1
ATOM 724 C CA . LEU A 1 92 ? -7.050 -2.973 31.286 1.00 74.75 92 LEU A CA 1
ATOM 725 C C . LEU A 1 92 ? -5.898 -3.555 30.455 1.00 74.75 92 LEU A C 1
ATOM 727 O O . LEU A 1 92 ? -5.256 -2.825 29.692 1.00 74.75 92 LEU A O 1
ATOM 731 N N . PRO A 1 93 ? -5.652 -4.874 30.540 1.00 74.38 93 PRO A N 1
ATOM 732 C CA . PRO A 1 93 ? -4.728 -5.552 29.641 1.00 74.38 93 PRO A CA 1
ATOM 733 C C . PRO A 1 93 ? -5.063 -5.273 28.166 1.00 74.38 93 PRO A C 1
ATOM 735 O O . PRO A 1 93 ? -6.228 -5.210 27.771 1.00 74.38 93 PRO A O 1
ATOM 738 N N . SER A 1 94 ? -4.035 -5.064 27.345 1.00 70.19 94 SER A N 1
ATOM 739 C CA . SER A 1 94 ? -4.149 -4.898 25.888 1.00 70.19 94 SER A CA 1
ATOM 740 C C . SER A 1 94 ? -3.725 -6.188 25.191 1.00 70.19 94 SER A C 1
ATOM 742 O O . SER A 1 94 ? -2.763 -6.197 24.427 1.00 70.19 94 SER A O 1
ATOM 744 N N . ASP A 1 95 ? -4.361 -7.294 25.568 1.00 76.19 95 ASP A N 1
ATOM 745 C CA . ASP A 1 95 ? -4.194 -8.578 24.903 1.00 76.19 95 ASP A CA 1
ATOM 746 C C . ASP A 1 95 ? -5.453 -8.944 24.103 1.00 76.19 95 ASP A C 1
ATOM 748 O O . ASP A 1 95 ? -6.581 -8.563 24.442 1.00 76.19 95 ASP A O 1
ATOM 752 N N . SER A 1 96 ? -5.261 -9.754 23.059 1.00 71.19 96 SER A N 1
ATOM 753 C CA . SER A 1 96 ? -6.337 -10.162 22.149 1.00 71.19 96 SER A CA 1
ATOM 754 C C . SER A 1 96 ? -7.540 -10.821 22.843 1.00 71.19 96 SER A C 1
ATOM 756 O O . SER A 1 96 ? -8.658 -10.720 22.332 1.00 71.19 96 SER A O 1
ATOM 758 N N . THR A 1 97 ? -7.359 -11.463 24.004 1.00 76.19 97 THR A N 1
ATOM 759 C CA . THR A 1 97 ? -8.464 -12.093 24.740 1.00 76.19 97 THR A CA 1
ATOM 760 C C . THR A 1 97 ? -9.307 -11.047 25.460 1.00 76.19 97 THR A C 1
ATOM 762 O O . THR A 1 97 ? -10.535 -11.067 25.346 1.00 76.19 97 THR A O 1
ATOM 765 N N . THR A 1 98 ? -8.664 -10.064 26.094 1.00 75.25 98 THR A N 1
ATOM 766 C CA . THR A 1 98 ? -9.331 -8.933 26.749 1.00 75.25 98 THR A CA 1
ATOM 767 C C . THR A 1 98 ? -10.089 -8.067 25.741 1.00 75.25 98 THR A C 1
ATOM 769 O O . THR A 1 98 ? -11.236 -7.690 25.984 1.00 75.25 98 THR A O 1
ATOM 772 N N . VAL A 1 99 ? -9.512 -7.822 24.563 1.00 74.75 99 VAL A N 1
ATOM 773 C CA . VAL A 1 99 ? -10.160 -7.061 23.480 1.00 74.75 99 VAL A CA 1
ATOM 774 C C . VAL A 1 99 ? -11.387 -7.777 22.924 1.00 74.75 99 VAL A C 1
ATOM 776 O O . VAL A 1 99 ? -12.440 -7.160 22.747 1.00 74.75 99 VAL A O 1
ATOM 779 N N . LYS A 1 100 ? -11.292 -9.090 22.682 1.00 75.94 100 LYS A N 1
ATOM 780 C CA . LYS A 1 100 ? -12.450 -9.892 22.263 1.00 75.94 100 LYS A CA 1
ATOM 781 C C . LYS A 1 100 ? -13.543 -9.861 23.333 1.00 75.94 100 LYS A C 1
ATOM 783 O O . LYS A 1 100 ? -14.708 -9.649 23.002 1.00 75.94 100 LYS A O 1
ATOM 788 N N . ALA A 1 101 ? -13.177 -9.990 24.609 1.00 78.19 101 ALA A N 1
ATOM 789 C CA . ALA A 1 101 ? -14.126 -9.894 25.715 1.00 78.19 101 ALA A CA 1
ATOM 790 C C . ALA A 1 101 ? -14.799 -8.511 25.783 1.00 78.19 101 ALA A C 1
ATOM 792 O O . ALA A 1 101 ? -16.011 -8.428 25.976 1.00 78.19 101 ALA A O 1
ATOM 793 N N . ALA A 1 102 ? -14.065 -7.420 25.558 1.00 78.56 102 ALA A N 1
ATOM 794 C CA . ALA A 1 102 ? -14.643 -6.080 25.474 1.00 78.56 102 ALA A CA 1
ATOM 795 C C . ALA A 1 102 ? -15.646 -5.954 24.320 1.00 78.56 102 ALA A C 1
ATOM 797 O O . ALA A 1 102 ? -16.743 -5.431 24.512 1.00 78.56 102 ALA A O 1
ATOM 798 N N . ALA A 1 103 ? -15.322 -6.511 23.152 1.00 77.81 103 ALA A N 1
ATOM 799 C CA . ALA A 1 103 ? -16.222 -6.497 22.007 1.00 77.81 103 ALA A CA 1
ATOM 800 C C . ALA A 1 103 ? -17.511 -7.300 22.241 1.00 77.81 103 ALA A C 1
ATOM 802 O O . ALA A 1 103 ? -18.567 -6.886 21.771 1.00 77.81 103 ALA A O 1
ATOM 803 N N . THR A 1 104 ? -17.473 -8.385 23.026 1.00 82.94 104 THR A N 1
ATOM 804 C CA . THR A 1 104 ? -18.698 -9.137 23.371 1.00 82.94 104 THR A CA 1
ATOM 805 C C . THR A 1 104 ? -19.690 -8.349 24.231 1.00 82.94 104 THR A C 1
ATOM 807 O O . THR A 1 104 ? -20.870 -8.686 24.251 1.00 82.94 104 THR A O 1
ATOM 810 N N . LYS A 1 105 ? -19.249 -7.273 24.900 1.00 83.81 105 LYS A N 1
ATOM 811 C CA . LYS A 1 105 ? -20.130 -6.378 25.674 1.00 83.81 105 LYS A CA 1
ATOM 812 C C . LYS A 1 105 ? -20.948 -5.430 24.787 1.00 83.81 105 LYS A C 1
ATOM 814 O O . LYS A 1 105 ? -21.864 -4.777 25.282 1.00 83.81 105 LYS A O 1
ATOM 819 N N . LEU A 1 106 ? -20.613 -5.317 23.500 1.00 84.25 106 LEU A N 1
ATOM 820 C CA . LEU A 1 106 ? -21.372 -4.520 22.535 1.00 84.25 106 LEU A CA 1
ATOM 821 C C . LEU A 1 106 ? -22.690 -5.207 22.164 1.00 84.25 106 LEU A C 1
ATOM 823 O O . LEU A 1 106 ? -22.808 -6.429 22.228 1.00 84.25 106 LEU A O 1
ATOM 827 N N . THR A 1 107 ? -23.664 -4.425 21.700 1.00 87.25 107 THR A N 1
ATOM 828 C CA . THR A 1 107 ? -24.897 -4.964 21.112 1.00 87.25 107 THR A CA 1
ATOM 829 C C . THR A 1 107 ? -24.596 -5.783 19.853 1.00 87.25 107 THR A C 1
ATOM 831 O O . THR A 1 107 ? -23.628 -5.505 19.141 1.00 87.25 107 THR A O 1
ATOM 834 N N . ILE A 1 108 ? -25.451 -6.770 19.553 1.00 87.12 108 ILE A N 1
ATOM 835 C CA . ILE A 1 108 ? -25.301 -7.663 18.387 1.00 87.12 108 ILE A CA 1
ATOM 836 C C . ILE A 1 108 ? -25.159 -6.856 17.086 1.00 87.12 108 ILE A C 1
ATOM 838 O O . ILE A 1 108 ? -24.277 -7.138 16.281 1.00 87.12 108 ILE A O 1
ATOM 842 N N . GLU A 1 109 ? -25.951 -5.792 16.930 1.00 87.44 109 GLU A N 1
ATOM 843 C CA . GLU A 1 109 ? -25.903 -4.899 15.765 1.00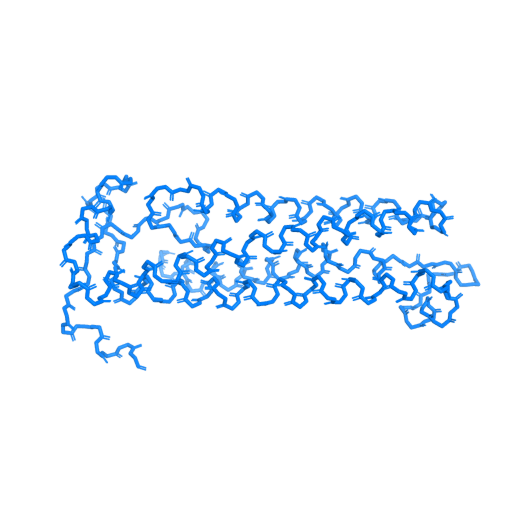 87.44 109 GLU A CA 1
ATOM 844 C C . GLU A 1 109 ? -24.515 -4.261 15.566 1.00 87.44 109 GLU A C 1
ATOM 846 O O . GLU A 1 109 ? -23.960 -4.288 14.469 1.00 87.44 109 GLU A O 1
ATOM 851 N N . ARG A 1 110 ? -23.893 -3.745 16.637 1.00 86.38 110 ARG A N 1
ATOM 852 C CA . ARG A 1 110 ? -22.557 -3.126 16.561 1.00 86.38 110 ARG A CA 1
ATOM 853 C C . ARG A 1 110 ? -21.470 -4.151 16.249 1.00 86.38 110 ARG A C 1
ATOM 855 O O . ARG A 1 110 ? -20.550 -3.852 15.489 1.00 86.38 110 ARG A O 1
ATOM 862 N N . GLN A 1 111 ? -21.581 -5.356 16.809 1.00 85.75 111 GLN A N 1
ATOM 863 C CA . GLN A 1 111 ? -20.658 -6.450 16.499 1.00 85.75 111 GLN A CA 1
ATOM 864 C C . GLN A 1 111 ? -20.746 -6.834 15.016 1.00 85.75 111 GLN A C 1
ATOM 866 O O . GLN A 1 111 ? -19.719 -6.987 14.355 1.00 85.75 111 GLN A O 1
ATOM 871 N N . GLU A 1 112 ? -21.956 -6.928 14.462 1.00 88.81 112 GLU A N 1
ATOM 872 C CA . GLU A 1 112 ? -22.158 -7.262 13.053 1.00 88.81 112 GLU A CA 1
ATOM 873 C C . GLU A 1 112 ? -21.559 -6.208 12.112 1.00 88.81 112 GLU A C 1
ATOM 875 O O . GLU A 1 112 ? -20.884 -6.567 11.140 1.00 88.81 112 GLU A O 1
ATOM 880 N N . VAL A 1 113 ? -21.708 -4.917 12.437 1.00 89.50 113 VAL A N 1
ATOM 881 C CA . VAL A 1 113 ? -21.066 -3.822 11.692 1.00 89.50 113 VAL A CA 1
ATOM 882 C C . VAL A 1 113 ? -19.545 -3.986 11.686 1.00 89.50 113 VAL A C 1
ATOM 884 O O . VAL A 1 113 ? -18.945 -3.984 10.607 1.00 89.50 113 VAL A O 1
ATOM 887 N N . ILE A 1 114 ? -18.921 -4.201 12.851 1.00 88.12 114 ILE A N 1
ATOM 888 C CA . ILE A 1 114 ? -17.466 -4.405 12.958 1.00 88.12 114 ILE A CA 1
ATOM 889 C C . ILE A 1 114 ? -17.027 -5.616 12.122 1.00 88.12 114 ILE A C 1
ATOM 891 O O . ILE A 1 114 ? -16.111 -5.506 11.304 1.00 88.12 114 ILE A O 1
ATOM 895 N N . HIS A 1 115 ? -17.710 -6.755 12.257 1.00 88.56 115 HIS A N 1
ATOM 896 C CA . HIS A 1 115 ? -17.387 -7.967 11.503 1.00 88.56 115 HIS A CA 1
ATOM 897 C C . HIS A 1 115 ? -17.565 -7.793 9.989 1.00 88.56 115 HIS A C 1
ATOM 899 O O . HIS A 1 115 ? -16.795 -8.349 9.204 1.00 88.56 115 HIS A O 1
ATOM 905 N N . SER A 1 116 ? -18.571 -7.033 9.550 1.00 91.12 116 SER A N 1
ATOM 906 C CA . SER A 1 116 ? -18.787 -6.746 8.129 1.00 91.12 116 SER A CA 1
ATOM 907 C C . SER A 1 116 ? -17.654 -5.904 7.533 1.00 91.12 116 SER A C 1
ATOM 909 O O . SER A 1 116 ? -17.179 -6.209 6.434 1.00 91.12 116 SER A O 1
ATOM 911 N N . LEU A 1 117 ? -17.169 -4.904 8.279 1.00 90.56 117 LEU A N 1
ATOM 912 C CA . LEU A 1 117 ? -16.049 -4.057 7.877 1.00 90.56 117 LEU A CA 1
ATOM 913 C C . LEU A 1 117 ? -14.733 -4.825 7.860 1.00 90.56 117 LEU A C 1
ATOM 915 O O . LEU A 1 117 ? -13.946 -4.640 6.936 1.00 90.56 117 LEU A O 1
ATOM 919 N N . ASP A 1 118 ? -14.511 -5.721 8.818 1.00 88.94 118 ASP A N 1
ATOM 920 C CA . ASP A 1 118 ? -13.302 -6.542 8.849 1.00 88.94 118 ASP A CA 1
ATOM 921 C C . ASP A 1 118 ? -13.243 -7.514 7.657 1.00 88.94 118 ASP A C 1
ATOM 923 O O . ASP A 1 118 ? -12.229 -7.610 6.962 1.00 88.94 118 ASP A O 1
ATOM 927 N N . ARG A 1 119 ? -14.377 -8.139 7.301 1.00 90.12 119 ARG A N 1
ATOM 928 C CA . ARG A 1 119 ? -14.482 -8.950 6.073 1.00 90.12 119 ARG A CA 1
ATOM 929 C C . ARG A 1 119 ? -14.210 -8.133 4.810 1.00 90.12 119 ARG A C 1
ATOM 931 O O . ARG A 1 119 ? -13.550 -8.631 3.895 1.00 90.12 119 ARG A O 1
ATOM 938 N N . LEU A 1 120 ? -14.731 -6.907 4.732 1.00 93.00 120 LEU A N 1
ATOM 939 C CA . LEU A 1 120 ? -14.473 -6.001 3.611 1.00 93.00 120 LEU A CA 1
ATOM 940 C C . LEU A 1 120 ? -12.986 -5.627 3.538 1.00 93.00 120 LEU A C 1
ATOM 942 O O . LEU A 1 120 ? -12.400 -5.701 2.458 1.00 93.00 120 LEU A O 1
ATOM 946 N N . TYR A 1 121 ? -12.374 -5.302 4.678 1.00 92.00 121 TYR A N 1
ATOM 947 C CA . TYR A 1 121 ? -10.950 -5.003 4.792 1.00 92.00 121 TYR A CA 1
ATOM 948 C C . TYR A 1 121 ? -10.088 -6.166 4.301 1.00 92.00 121 TYR A C 1
ATOM 950 O O . TYR A 1 121 ? -9.254 -5.973 3.421 1.00 92.00 121 TYR A O 1
ATOM 958 N N . GLN A 1 122 ? -10.340 -7.395 4.762 1.00 91.06 122 GLN A N 1
ATOM 959 C CA . GLN A 1 122 ? -9.567 -8.556 4.314 1.00 91.06 122 GLN A CA 1
ATOM 960 C C . GLN A 1 122 ? -9.679 -8.810 2.805 1.00 91.06 122 GLN A C 1
ATOM 962 O O . GLN A 1 122 ? -8.689 -9.158 2.159 1.00 91.06 122 GLN A O 1
ATOM 967 N N . ARG A 1 123 ? -10.872 -8.636 2.220 1.00 93.00 123 ARG A N 1
ATOM 968 C CA . ARG A 1 123 ? -11.059 -8.758 0.764 1.00 93.00 123 ARG A CA 1
ATOM 969 C C . ARG A 1 123 ? -10.285 -7.675 0.015 1.00 93.00 123 ARG A C 1
ATOM 971 O O . ARG A 1 123 ? -9.600 -7.999 -0.954 1.00 93.00 123 ARG A O 1
ATOM 978 N N . ALA A 1 124 ? -10.353 -6.430 0.488 1.00 94.38 124 ALA A N 1
ATOM 979 C CA . ALA A 1 124 ? -9.611 -5.311 -0.083 1.00 94.38 124 ALA A CA 1
ATOM 980 C C . ALA A 1 124 ? -8.095 -5.549 -0.009 1.00 94.38 124 ALA A C 1
ATOM 982 O O . ALA A 1 124 ? -7.422 -5.427 -1.024 1.00 94.38 124 ALA A O 1
ATOM 983 N N . VAL A 1 125 ? -7.564 -5.989 1.138 1.00 93.12 125 VAL A N 1
ATOM 984 C CA . VAL A 1 125 ? -6.136 -6.312 1.314 1.00 93.12 125 VAL A CA 1
ATOM 985 C C . VAL A 1 125 ? -5.671 -7.374 0.317 1.00 93.12 125 VAL A C 1
ATOM 987 O O . VAL A 1 125 ? -4.673 -7.167 -0.372 1.00 93.12 125 VAL A O 1
ATOM 990 N N . ARG A 1 126 ? -6.395 -8.496 0.193 1.00 92.62 126 ARG A N 1
ATOM 991 C CA . ARG A 1 126 ? -6.032 -9.580 -0.741 1.00 92.62 126 ARG A CA 1
ATOM 992 C C . ARG A 1 126 ? -6.018 -9.096 -2.190 1.00 92.62 126 ARG A C 1
ATOM 994 O O . ARG A 1 126 ? -5.097 -9.423 -2.935 1.00 92.62 126 ARG A O 1
ATOM 1001 N N . PHE A 1 127 ? -7.015 -8.299 -2.572 1.00 95.62 127 PHE A N 1
ATOM 1002 C CA . PHE A 1 127 ? -7.087 -7.706 -3.903 1.00 95.62 127 PHE A CA 1
ATOM 1003 C C . PHE A 1 127 ? -5.931 -6.726 -4.155 1.00 95.62 127 PHE A C 1
ATOM 1005 O O . PHE A 1 127 ? -5.255 -6.830 -5.176 1.00 95.62 127 PHE A O 1
ATOM 1012 N N . THR A 1 128 ? -5.629 -5.839 -3.202 1.00 94.81 128 THR A N 1
ATOM 1013 C CA . THR A 1 128 ? -4.512 -4.889 -3.306 1.00 94.81 128 THR A CA 1
ATOM 1014 C C . THR A 1 128 ? -3.171 -5.597 -3.454 1.00 94.81 128 THR A C 1
ATOM 1016 O O . THR A 1 128 ? -2.374 -5.207 -4.303 1.00 94.81 128 THR A O 1
ATOM 1019 N N . ILE A 1 129 ? -2.921 -6.661 -2.685 1.00 94.06 129 ILE A N 1
ATOM 1020 C CA . ILE A 1 129 ? -1.679 -7.442 -2.793 1.00 94.06 129 ILE A CA 1
ATOM 1021 C C . ILE A 1 129 ? -1.522 -8.024 -4.202 1.00 94.06 129 ILE A C 1
ATOM 1023 O O . ILE A 1 129 ? -0.441 -7.920 -4.780 1.00 94.06 129 ILE A O 1
ATOM 1027 N N . LEU A 1 130 ? -2.591 -8.583 -4.777 1.00 95.62 130 LEU A N 1
ATOM 1028 C CA . LEU A 1 130 ? -2.573 -9.126 -6.137 1.00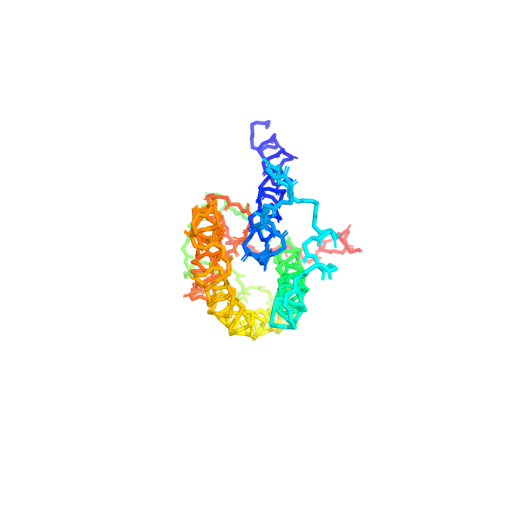 95.62 130 LEU A CA 1
ATOM 1029 C C . LEU A 1 130 ? -2.235 -8.043 -7.175 1.00 95.62 130 LEU A C 1
ATOM 1031 O O . LEU A 1 130 ? -1.347 -8.237 -8.005 1.00 95.62 130 LEU A O 1
ATOM 1035 N N . VAL A 1 131 ? -2.919 -6.897 -7.115 1.00 96.12 131 VAL A N 1
ATOM 1036 C CA . VAL A 1 131 ? -2.697 -5.782 -8.050 1.00 96.12 131 VAL A CA 1
ATOM 1037 C C . VAL A 1 131 ? -1.269 -5.248 -7.935 1.00 96.12 131 VAL A C 1
ATOM 1039 O O . VAL A 1 131 ? -0.621 -4.997 -8.949 1.00 96.12 131 VAL A O 1
ATOM 1042 N N . ILE A 1 132 ? -0.748 -5.117 -6.715 1.00 94.25 132 ILE A N 1
ATOM 1043 C CA . ILE A 1 132 ? 0.602 -4.600 -6.474 1.00 94.25 132 ILE A CA 1
ATOM 1044 C C . ILE A 1 132 ? 1.672 -5.570 -6.922 1.00 94.25 132 ILE A C 1
ATOM 1046 O O . ILE A 1 132 ? 2.648 -5.143 -7.527 1.00 94.25 132 ILE A O 1
ATOM 1050 N N . PHE A 1 133 ? 1.475 -6.863 -6.691 1.00 95.06 133 PHE A N 1
ATOM 1051 C CA . PHE A 1 133 ? 2.383 -7.878 -7.195 1.00 95.06 133 PHE A CA 1
ATOM 1052 C C . PHE A 1 133 ? 2.518 -7.788 -8.722 1.00 95.06 133 PHE A C 1
ATOM 1054 O O . PHE A 1 133 ? 3.632 -7.680 -9.233 1.00 95.06 133 PHE A O 1
ATOM 1061 N N . MET A 1 134 ? 1.391 -7.732 -9.443 1.00 95.75 134 MET A N 1
ATOM 1062 C CA . MET A 1 134 ? 1.398 -7.555 -10.900 1.00 95.75 134 MET A CA 1
ATOM 1063 C C . MET A 1 134 ? 2.075 -6.243 -11.309 1.00 95.75 134 MET A C 1
ATOM 1065 O O . MET A 1 134 ? 2.927 -6.236 -12.196 1.00 95.75 134 MET A O 1
ATOM 1069 N N . ASN A 1 135 ? 1.751 -5.144 -10.624 1.00 96.19 135 ASN A N 1
ATOM 1070 C CA . ASN A 1 135 ? 2.343 -3.837 -10.882 1.00 96.19 135 ASN A CA 1
ATOM 1071 C C . ASN A 1 135 ? 3.870 -3.844 -10.714 1.00 96.19 135 ASN A C 1
ATOM 1073 O O . ASN A 1 135 ? 4.580 -3.321 -11.569 1.00 96.19 135 ASN A O 1
ATOM 1077 N N . THR A 1 136 ? 4.383 -4.451 -9.642 1.00 95.31 136 THR A N 1
ATOM 1078 C CA . THR A 1 136 ? 5.820 -4.549 -9.361 1.00 95.31 136 THR A CA 1
ATOM 1079 C C . THR A 1 136 ? 6.538 -5.417 -10.389 1.00 95.31 136 THR A C 1
ATOM 1081 O O . THR A 1 136 ? 7.592 -5.009 -10.870 1.00 95.31 136 THR A O 1
ATOM 1084 N N . VAL A 1 137 ? 5.976 -6.570 -10.770 1.00 95.94 137 VAL A N 1
ATOM 1085 C CA . VAL A 1 137 ? 6.578 -7.463 -11.778 1.00 95.94 137 VAL A CA 1
ATOM 1086 C C . VAL A 1 137 ? 6.664 -6.772 -13.135 1.00 95.94 137 VAL A C 1
ATOM 1088 O O . VAL A 1 137 ? 7.736 -6.720 -13.737 1.00 95.94 137 VAL A O 1
ATOM 1091 N N . LEU A 1 138 ? 5.555 -6.191 -13.597 1.00 95.44 138 LEU A N 1
ATOM 1092 C CA . LEU A 1 138 ? 5.514 -5.491 -14.876 1.00 95.44 138 LEU A CA 1
ATOM 1093 C C . LEU A 1 138 ? 6.435 -4.264 -14.872 1.00 95.44 138 LEU A C 1
ATOM 1095 O O . LEU A 1 138 ? 7.171 -4.046 -15.835 1.00 95.44 138 LEU A O 1
ATOM 1099 N N . SER A 1 139 ? 6.430 -3.480 -13.789 1.00 95.38 139 SER A N 1
ATOM 1100 C CA . SER A 1 139 ? 7.310 -2.312 -13.640 1.00 95.38 139 SER A CA 1
ATOM 1101 C C . SER A 1 139 ? 8.781 -2.714 -13.649 1.00 95.38 139 SER A C 1
ATOM 1103 O O . SER A 1 139 ? 9.585 -2.076 -14.322 1.00 95.38 139 SER A O 1
ATOM 1105 N N . GLY A 1 140 ? 9.121 -3.801 -12.952 1.00 94.69 140 GLY A N 1
ATOM 1106 C CA . GLY A 1 140 ? 10.467 -4.361 -12.937 1.00 94.69 140 GLY A CA 1
ATOM 1107 C C . GLY A 1 140 ? 10.931 -4.771 -14.331 1.00 94.69 140 GLY A C 1
ATOM 1108 O O . GLY A 1 140 ? 12.051 -4.440 -14.704 1.00 94.69 140 GLY A O 1
ATOM 1109 N N . TYR A 1 141 ? 10.065 -5.410 -15.127 1.00 94.44 141 TYR A N 1
ATOM 1110 C CA . TYR A 1 141 ? 10.381 -5.755 -16.515 1.00 94.44 141 TYR A CA 1
ATOM 1111 C C . TYR A 1 141 ? 10.771 -4.514 -17.331 1.00 94.44 141 TYR A C 1
ATOM 1113 O O . TYR A 1 141 ? 11.889 -4.459 -17.832 1.00 94.44 141 TYR A O 1
ATOM 1121 N N . VAL A 1 142 ? 9.909 -3.490 -17.379 1.00 93.31 142 VAL A N 1
ATOM 1122 C CA . VAL A 1 142 ? 10.171 -2.257 -18.151 1.00 93.31 142 VAL A CA 1
ATOM 1123 C C . VAL A 1 142 ? 11.444 -1.553 -17.685 1.00 93.31 142 VAL A C 1
ATOM 1125 O O . VAL A 1 142 ? 12.245 -1.115 -18.505 1.00 93.31 142 VAL A O 1
ATOM 1128 N N . ILE A 1 143 ? 11.671 -1.463 -16.375 1.00 93.00 143 ILE A N 1
ATOM 1129 C CA . ILE A 1 143 ? 12.841 -0.764 -15.831 1.00 93.00 143 ILE A CA 1
ATOM 1130 C C . ILE A 1 143 ? 14.135 -1.512 -16.164 1.00 93.00 143 ILE A C 1
ATOM 1132 O O . ILE A 1 143 ? 15.121 -0.879 -16.534 1.00 93.00 143 ILE A O 1
ATOM 1136 N N . MET A 1 144 ? 14.133 -2.842 -16.083 1.00 90.94 144 MET A N 1
ATOM 1137 C CA . MET A 1 144 ? 15.316 -3.652 -16.387 1.00 90.94 144 MET A CA 1
ATOM 1138 C C . MET A 1 144 ? 15.608 -3.746 -17.888 1.00 90.94 144 MET A C 1
ATOM 1140 O O . MET A 1 144 ? 16.750 -3.995 -18.262 1.00 90.94 144 MET A O 1
ATOM 1144 N N . THR A 1 145 ? 14.621 -3.540 -18.761 1.00 89.31 145 THR A N 1
ATOM 1145 C CA . THR A 1 145 ? 14.842 -3.560 -20.215 1.00 89.31 145 THR A CA 1
ATOM 1146 C C . THR A 1 145 ? 15.126 -2.181 -20.800 1.00 89.31 145 THR A C 1
ATOM 1148 O O . THR A 1 145 ? 15.956 -2.068 -21.696 1.00 89.31 145 THR A O 1
ATOM 1151 N N . GLU A 1 146 ? 14.452 -1.135 -20.316 1.00 86.00 146 GLU A N 1
ATOM 1152 C CA . GLU A 1 146 ? 14.481 0.203 -20.929 1.00 86.00 146 GLU A CA 1
ATOM 1153 C C . GLU A 1 146 ? 15.300 1.225 -20.121 1.00 86.00 146 GLU A C 1
ATOM 1155 O O . GLU A 1 146 ? 15.780 2.198 -20.694 1.00 86.00 146 GLU A O 1
ATOM 1160 N N . TYR A 1 147 ? 15.515 1.003 -18.815 1.00 84.19 147 TYR A N 1
ATOM 1161 C CA . TYR A 1 147 ? 16.135 1.984 -17.904 1.00 84.19 147 TYR A CA 1
ATOM 1162 C C . TYR A 1 147 ? 17.270 1.404 -17.037 1.00 84.19 147 TYR A C 1
ATOM 1164 O O . TYR A 1 147 ? 17.642 1.995 -16.020 1.00 84.19 147 TYR A O 1
ATOM 1172 N N . SER A 1 148 ? 17.840 0.252 -17.417 1.00 79.62 148 SER A N 1
ATOM 1173 C CA . SER A 1 148 ? 18.815 -0.486 -16.591 1.00 79.62 148 SER A CA 1
ATOM 1174 C C . SER A 1 148 ? 20.152 0.230 -16.385 1.00 79.62 148 SER A C 1
ATOM 1176 O O . SER A 1 148 ? 20.821 -0.033 -15.388 1.00 79.62 148 SER A O 1
ATOM 1178 N N . ASN A 1 149 ? 20.563 1.093 -17.316 1.00 75.38 149 ASN A N 1
ATOM 1179 C CA . ASN A 1 149 ? 21.859 1.783 -17.256 1.00 75.38 149 ASN A CA 1
ATOM 1180 C C . ASN A 1 149 ? 21.793 3.136 -16.524 1.00 75.38 149 ASN A C 1
ATOM 1182 O O . ASN A 1 149 ? 22.821 3.788 -16.352 1.00 75.38 149 ASN A O 1
ATOM 1186 N N . ASP A 1 150 ? 20.603 3.536 -16.070 1.00 76.19 150 ASP A N 1
ATOM 1187 C CA . ASP A 1 150 ? 20.351 4.801 -15.383 1.00 76.19 150 ASP A CA 1
ATOM 1188 C C . ASP A 1 150 ? 20.017 4.583 -13.896 1.00 76.19 150 ASP A C 1
ATOM 1190 O O . ASP A 1 150 ? 20.247 3.527 -13.309 1.00 76.19 150 ASP A O 1
ATOM 1194 N N . LYS A 1 151 ? 19.428 5.593 -13.245 1.00 83.69 151 LYS A N 1
ATOM 1195 C CA . LYS A 1 151 ? 18.974 5.519 -11.843 1.00 83.69 151 LYS A CA 1
ATOM 1196 C C . LYS A 1 151 ? 17.745 4.614 -11.639 1.00 83.69 151 LYS A C 1
ATOM 1198 O O . LYS A 1 151 ? 17.314 4.439 -10.496 1.00 83.69 151 LYS A O 1
ATOM 1203 N N . GLY A 1 152 ? 17.182 4.054 -12.714 1.00 86.88 152 GLY A N 1
ATOM 1204 C CA . GLY A 1 152 ? 15.947 3.267 -12.721 1.00 86.88 152 GLY A CA 1
ATOM 1205 C C . GLY A 1 152 ? 15.931 2.108 -11.720 1.00 86.88 152 GLY A C 1
ATOM 1206 O O . GLY A 1 152 ? 15.041 2.087 -10.867 1.00 86.88 152 GLY A O 1
ATOM 1207 N N . PRO A 1 153 ? 16.920 1.193 -11.730 1.00 90.00 153 PRO A N 1
ATOM 1208 C CA . PRO A 1 153 ? 16.961 0.064 -10.799 1.00 90.00 153 PRO A CA 1
ATOM 1209 C C . PRO A 1 153 ? 16.970 0.480 -9.321 1.00 90.00 153 PRO A C 1
ATOM 1211 O O . PRO A 1 153 ? 16.287 -0.134 -8.501 1.00 90.00 153 PRO A O 1
ATOM 1214 N N . THR A 1 154 ? 17.682 1.554 -8.965 1.00 90.94 154 THR A N 1
ATOM 1215 C CA . THR A 1 154 ? 17.749 2.056 -7.580 1.00 90.94 154 THR A CA 1
ATOM 1216 C C . THR A 1 154 ? 16.422 2.665 -7.125 1.00 90.94 154 THR A C 1
ATOM 1218 O O . THR A 1 154 ? 15.967 2.414 -6.004 1.00 90.94 154 THR A O 1
ATOM 1221 N N . LEU A 1 155 ? 15.778 3.450 -7.995 1.00 90.19 155 LEU A N 1
ATOM 1222 C CA . LEU A 1 155 ? 14.452 4.025 -7.746 1.00 90.19 155 LEU A CA 1
ATOM 1223 C C . LEU A 1 155 ? 13.395 2.921 -7.599 1.00 90.19 155 LEU A C 1
ATOM 1225 O O . LEU A 1 155 ? 12.619 2.938 -6.643 1.00 90.19 155 LEU A O 1
ATOM 1229 N N . PHE A 1 156 ? 13.436 1.914 -8.474 1.00 92.00 156 PHE A N 1
ATOM 1230 C CA . PHE A 1 156 ? 12.583 0.729 -8.399 1.00 92.00 156 PHE A CA 1
ATOM 1231 C C . PHE A 1 156 ? 12.758 -0.037 -7.086 1.00 92.00 156 PHE A C 1
ATOM 1233 O O . PHE A 1 156 ? 11.771 -0.349 -6.416 1.00 92.00 156 PHE A O 1
ATOM 1240 N N . ALA A 1 157 ? 14.004 -0.321 -6.696 1.00 91.94 157 ALA A N 1
ATOM 1241 C CA . ALA A 1 157 ? 14.303 -1.037 -5.461 1.00 91.94 157 ALA A CA 1
ATOM 1242 C C . ALA A 1 157 ? 13.770 -0.276 -4.239 1.00 91.94 157 ALA A C 1
ATOM 1244 O O . ALA A 1 157 ? 13.093 -0.856 -3.391 1.00 91.94 157 ALA A O 1
ATOM 1245 N N . THR A 1 158 ? 14.000 1.039 -4.189 1.00 92.12 158 THR A N 1
ATOM 1246 C CA . THR A 1 158 ? 13.514 1.893 -3.097 1.00 92.12 158 THR A CA 1
ATOM 1247 C C . THR A 1 158 ? 11.986 1.885 -3.026 1.00 92.12 158 THR A C 1
ATOM 1249 O O . THR A 1 158 ? 11.428 1.598 -1.968 1.00 92.12 158 THR A O 1
ATOM 1252 N N . GLY A 1 159 ? 11.293 2.124 -4.146 1.00 91.88 159 GLY A N 1
ATOM 1253 C CA . GLY A 1 159 ? 9.827 2.092 -4.202 1.00 91.88 159 GLY A CA 1
ATOM 1254 C C . GLY A 1 159 ? 9.246 0.732 -3.799 1.00 91.88 15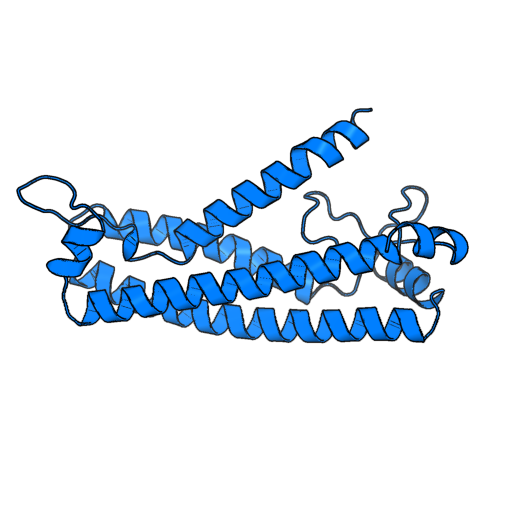9 GLY A C 1
ATOM 1255 O O . GLY A 1 159 ? 8.281 0.664 -3.034 1.00 91.88 159 GLY A O 1
ATOM 1256 N N . THR A 1 160 ? 9.889 -0.358 -4.222 1.00 92.62 160 THR A N 1
ATOM 1257 C CA . THR A 1 160 ? 9.482 -1.727 -3.875 1.00 92.62 160 THR A CA 1
ATOM 1258 C C . THR A 1 160 ? 9.646 -2.016 -2.377 1.00 92.62 160 THR A C 1
ATOM 1260 O O . THR A 1 160 ? 8.785 -2.649 -1.768 1.00 92.62 160 THR A O 1
ATOM 1263 N N . ILE A 1 161 ? 10.697 -1.509 -1.729 1.00 92.62 161 ILE A N 1
ATOM 1264 C CA . ILE A 1 161 ? 10.868 -1.643 -0.272 1.00 92.62 161 ILE A CA 1
ATOM 1265 C C . ILE A 1 161 ? 9.779 -0.869 0.488 1.00 92.62 161 ILE A C 1
ATOM 1267 O O . ILE A 1 161 ? 9.218 -1.373 1.470 1.00 92.62 161 ILE A O 1
ATOM 1271 N N . LEU A 1 162 ? 9.443 0.345 0.034 1.00 90.31 162 LEU A N 1
ATOM 1272 C CA . LEU A 1 162 ? 8.388 1.149 0.659 1.00 90.31 162 LEU A CA 1
ATOM 1273 C C . LEU A 1 162 ? 7.033 0.434 0.596 1.00 90.31 162 LEU A C 1
ATOM 1275 O O . LEU A 1 162 ? 6.323 0.385 1.606 1.00 90.31 162 LEU A O 1
ATOM 1279 N N . ILE A 1 163 ? 6.699 -0.174 -0.549 1.00 91.00 163 ILE A N 1
ATOM 1280 C CA . ILE A 1 163 ? 5.442 -0.913 -0.695 1.00 91.00 163 ILE A CA 1
ATOM 1281 C C . ILE A 1 163 ? 5.450 -2.228 0.087 1.00 91.00 163 ILE A C 1
ATOM 1283 O O . ILE A 1 163 ? 4.456 -2.548 0.739 1.00 91.00 163 ILE A O 1
ATOM 1287 N N . ALA A 1 164 ? 6.580 -2.942 0.124 1.00 90.94 164 ALA A N 1
ATOM 1288 C CA . ALA A 1 164 ? 6.738 -4.159 0.919 1.00 90.94 164 ALA A CA 1
ATOM 1289 C C . ALA A 1 164 ? 6.503 -3.896 2.416 1.00 90.94 164 ALA A C 1
ATOM 1291 O O . ALA A 1 164 ? 5.836 -4.679 3.091 1.00 90.94 164 ALA A O 1
ATOM 1292 N N . THR A 1 165 ? 6.964 -2.748 2.920 1.00 88.94 165 THR A N 1
ATOM 1293 C CA . THR A 1 165 ? 6.726 -2.334 4.310 1.00 88.94 165 THR A CA 1
ATOM 1294 C C . THR A 1 165 ? 5.235 -2.099 4.585 1.00 88.94 165 THR A C 1
ATOM 1296 O O . THR A 1 165 ? 4.727 -2.518 5.625 1.00 88.94 165 THR A O 1
ATOM 1299 N N . LYS A 1 166 ? 4.489 -1.484 3.653 1.00 88.81 166 LYS A N 1
ATOM 1300 C CA . LYS A 1 166 ? 3.029 -1.335 3.805 1.00 88.81 166 LYS A CA 1
ATOM 1301 C C . LYS A 1 166 ? 2.314 -2.686 3.722 1.00 88.81 166 LYS A C 1
ATOM 1303 O O . LYS A 1 166 ? 1.412 -2.920 4.520 1.00 88.81 166 LYS A O 1
ATOM 1308 N N . ILE A 1 167 ? 2.737 -3.585 2.828 1.00 90.19 167 ILE A N 1
ATOM 1309 C CA . ILE A 1 167 ? 2.196 -4.952 2.734 1.00 90.19 167 ILE A CA 1
ATOM 1310 C C . ILE A 1 167 ? 2.393 -5.705 4.057 1.00 90.19 167 ILE A C 1
ATOM 1312 O O . ILE A 1 167 ? 1.458 -6.322 4.563 1.00 90.19 167 ILE A O 1
ATOM 1316 N N . TYR A 1 168 ? 3.578 -5.607 4.661 1.00 89.69 168 TYR A N 1
ATOM 1317 C CA . TYR A 1 168 ? 3.840 -6.187 5.976 1.00 89.69 168 TYR A CA 1
ATOM 1318 C C . TYR A 1 168 ? 2.878 -5.640 7.046 1.00 89.69 168 TYR A C 1
ATOM 1320 O O . TYR A 1 168 ? 2.285 -6.410 7.805 1.00 89.69 168 TYR A O 1
ATOM 1328 N N . ASN A 1 169 ? 2.640 -4.327 7.068 1.00 86.19 169 ASN A N 1
ATOM 1329 C CA . ASN A 1 169 ? 1.718 -3.718 8.028 1.00 86.19 169 ASN A CA 1
ATOM 1330 C C . ASN A 1 169 ? 0.275 -4.220 7.847 1.00 86.19 169 ASN A C 1
ATOM 1332 O O . ASN A 1 169 ? -0.333 -4.676 8.812 1.00 86.19 169 ASN A O 1
ATOM 1336 N N . ILE A 1 170 ? -0.265 -4.219 6.624 1.00 88.06 170 ILE A N 1
ATOM 1337 C CA . ILE A 1 170 ? -1.655 -4.657 6.391 1.00 88.06 170 ILE A CA 1
ATOM 1338 C C . ILE A 1 170 ? -1.848 -6.160 6.646 1.00 88.06 170 ILE A C 1
ATOM 1340 O O . ILE A 1 170 ? -2.898 -6.571 7.133 1.00 88.06 170 ILE A O 1
ATOM 1344 N N . LEU A 1 171 ? -0.826 -6.988 6.391 1.00 86.69 171 LEU A N 1
ATOM 1345 C CA . LEU A 1 171 ? -0.862 -8.421 6.706 1.00 86.69 171 LEU A CA 1
ATOM 1346 C C . LEU A 1 171 ? -0.803 -8.681 8.210 1.00 86.69 171 LEU A C 1
ATOM 1348 O O . LEU A 1 171 ? -1.527 -9.533 8.721 1.00 86.69 171 LEU A O 1
ATOM 1352 N N . THR A 1 172 ? 0.041 -7.946 8.934 1.00 83.88 172 THR A N 1
ATOM 1353 C CA . THR A 1 172 ? 0.137 -8.097 10.390 1.00 83.88 172 THR A CA 1
ATOM 1354 C C . THR A 1 172 ? -1.099 -7.584 11.124 1.00 83.88 172 THR A C 1
ATOM 1356 O O . THR A 1 172 ? -1.374 -8.084 12.211 1.00 83.88 172 THR A O 1
ATOM 1359 N N . ILE A 1 173 ? -1.839 -6.625 10.555 1.00 82.19 173 ILE A N 1
ATOM 1360 C CA . ILE A 1 173 ? -3.153 -6.194 11.054 1.00 82.19 173 ILE A CA 1
ATOM 1361 C C . ILE A 1 173 ? -4.222 -7.235 10.705 1.00 82.19 173 ILE A C 1
ATOM 1363 O O . ILE A 1 173 ? -4.965 -7.653 11.584 1.00 82.19 173 ILE A O 1
ATOM 1367 N N . GLY A 1 174 ? -4.283 -7.684 9.447 1.00 77.50 174 GLY A N 1
ATOM 1368 C CA . GLY A 1 174 ? -5.309 -8.625 8.985 1.00 77.50 174 GLY A CA 1
ATOM 1369 C C . GLY A 1 174 ? -5.233 -10.019 9.620 1.00 77.50 174 GLY A C 1
ATOM 1370 O O . GLY A 1 174 ? -6.261 -10.676 9.750 1.00 77.50 174 GLY A O 1
ATOM 1371 N N . ASN A 1 175 ? -4.041 -10.458 10.034 1.00 76.69 175 ASN A N 1
ATOM 1372 C CA . ASN A 1 175 ? -3.830 -11.739 10.720 1.00 76.69 175 ASN A CA 1
ATOM 1373 C C . ASN A 1 175 ? -3.863 -11.622 12.252 1.00 76.69 175 ASN A C 1
ATOM 1375 O O . ASN A 1 175 ? -3.590 -12.605 12.940 1.00 76.69 175 ASN A O 1
ATOM 1379 N N . TYR A 1 176 ? -4.116 -10.431 12.799 1.00 77.88 176 TYR A N 1
ATOM 1380 C CA . TYR A 1 176 ? -4.185 -10.255 14.241 1.00 77.88 176 TYR A CA 1
ATOM 1381 C C . TYR A 1 176 ? -5.581 -10.586 14.758 1.00 77.88 176 TYR A C 1
ATOM 1383 O O . TYR A 1 176 ? -6.582 -10.092 14.251 1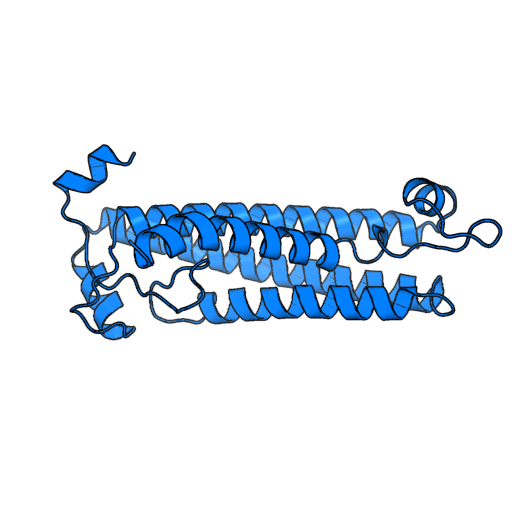.00 77.88 176 TYR A O 1
ATOM 1391 N N . ASP A 1 177 ? -5.632 -11.384 15.817 1.00 67.38 177 ASP A N 1
ATOM 1392 C CA . ASP A 1 177 ? -6.880 -11.904 16.370 1.00 67.38 177 ASP A CA 1
ATOM 1393 C C . ASP A 1 177 ? -7.716 -10.847 17.126 1.00 67.38 177 ASP A C 1
ATOM 1395 O O . ASP A 1 177 ? -8.872 -11.102 17.455 1.00 67.38 177 ASP A O 1
ATOM 1399 N N . GLY A 1 178 ? -7.158 -9.667 17.417 1.00 72.31 178 GLY A N 1
ATOM 1400 C CA . GLY A 1 178 ? -7.833 -8.560 18.110 1.00 72.31 178 GLY A CA 1
ATOM 1401 C C . GLY A 1 178 ? -8.111 -7.326 17.237 1.00 72.31 178 GLY A C 1
ATOM 1402 O O . GLY A 1 178 ? -7.641 -7.200 16.107 1.00 72.31 178 GLY A O 1
ATOM 1403 N N . TYR A 1 179 ? -8.837 -6.354 17.795 1.00 75.25 179 TYR A N 1
ATOM 1404 C CA . TYR A 1 179 ? -9.105 -5.064 17.149 1.00 75.25 179 TYR A CA 1
ATOM 1405 C C . TYR A 1 179 ? -7.963 -4.070 17.400 1.00 75.25 179 TYR A C 1
ATOM 1407 O O . TYR A 1 179 ? -7.890 -3.426 18.448 1.00 75.25 179 TYR A O 1
ATOM 1415 N N . VAL A 1 180 ? -7.063 -3.958 16.420 1.00 69.00 180 VAL A N 1
ATOM 1416 C CA . VAL A 1 180 ? -5.889 -3.067 16.461 1.00 69.00 180 VAL A CA 1
ATOM 1417 C C . VAL A 1 180 ? -6.068 -1.876 15.521 1.00 69.00 180 VAL A C 1
ATOM 1419 O O . VAL A 1 180 ? -6.612 -2.021 14.417 1.00 69.00 180 VAL A O 1
ATOM 1422 N N . SER A 1 181 ? -5.589 -0.714 15.972 1.00 66.38 181 SER A N 1
ATOM 1423 C CA . SER A 1 181 ? -5.497 0.517 15.180 1.00 66.38 181 SER A CA 1
ATOM 1424 C C . SER A 1 181 ? -4.528 0.373 14.006 1.00 66.38 181 SER A C 1
ATOM 1426 O O . SER A 1 181 ? -3.423 -0.150 14.165 1.00 66.38 181 SER A O 1
ATOM 1428 N N . ALA A 1 182 ? -4.910 0.895 12.840 1.00 60.47 182 ALA A N 1
ATOM 1429 C CA . ALA A 1 182 ? -4.032 0.934 11.670 1.00 60.47 182 ALA A CA 1
ATOM 1430 C C . ALA A 1 182 ? -2.999 2.081 11.708 1.00 60.47 182 ALA A C 1
ATOM 1432 O O . ALA A 1 182 ? -2.029 2.041 10.953 1.00 60.47 182 ALA A O 1
ATOM 1433 N N . TYR A 1 183 ? -3.174 3.086 12.581 1.00 57.81 183 TYR A N 1
ATOM 1434 C CA . TYR A 1 183 ? -2.448 4.366 12.494 1.00 57.81 183 TYR A CA 1
ATOM 1435 C C . TYR A 1 183 ? -1.601 4.730 13.722 1.00 57.81 183 TYR A C 1
ATOM 1437 O O . TYR A 1 183 ? -0.771 5.638 13.646 1.00 57.81 183 TYR A O 1
ATOM 1445 N N . VAL A 1 184 ? -1.759 4.040 14.856 1.00 57.06 184 VAL A N 1
ATOM 1446 C CA . VAL A 1 184 ? -0.953 4.307 16.058 1.00 57.06 184 VAL A CA 1
ATOM 1447 C C . VAL A 1 184 ? 0.250 3.357 16.126 1.00 57.06 184 VAL A C 1
ATOM 1449 O O . VAL A 1 184 ? 0.099 2.145 16.250 1.00 57.06 184 VAL A O 1
ATOM 1452 N N . GLN A 1 185 ? 1.468 3.919 16.082 1.00 46.31 185 GLN A N 1
ATOM 1453 C CA . GLN A 1 185 ? 2.735 3.167 15.989 1.00 46.31 185 GLN A CA 1
ATOM 1454 C C . GLN A 1 185 ? 3.032 2.230 17.173 1.00 46.31 185 GLN A C 1
ATOM 1456 O O . GLN A 1 185 ? 3.746 1.241 17.015 1.00 46.31 185 GLN A O 1
ATOM 1461 N N . LYS A 1 186 ? 2.481 2.510 18.357 1.00 48.94 186 LYS A N 1
ATOM 1462 C CA . LYS A 1 186 ? 2.388 1.525 19.439 1.00 48.94 186 LYS A CA 1
ATOM 1463 C C . LYS A 1 186 ? 1.010 0.898 19.297 1.00 48.94 186 LYS A C 1
ATOM 1465 O O . LYS A 1 186 ? 0.048 1.650 19.396 1.00 48.94 186 LYS A O 1
ATOM 1470 N N . ARG A 1 187 ? 0.916 -0.417 19.046 1.00 51.59 187 ARG A N 1
ATOM 1471 C CA . ARG A 1 187 ? -0.368 -1.136 18.921 1.00 51.59 187 ARG A CA 1
ATOM 1472 C C . ARG A 1 187 ? -1.232 -0.814 20.142 1.00 51.59 187 ARG A C 1
ATOM 1474 O O . ARG A 1 187 ? -1.030 -1.381 21.210 1.00 51.59 187 ARG A O 1
ATOM 1481 N N . MET A 1 188 ? -2.112 0.171 20.010 1.00 56.91 188 MET A N 1
ATOM 1482 C CA . MET A 1 188 ? -3.116 0.476 21.012 1.00 56.91 188 MET A CA 1
ATOM 1483 C C . MET A 1 188 ? -4.304 -0.387 20.643 1.00 56.91 188 MET A C 1
ATOM 1485 O O . MET A 1 188 ? -4.839 -0.279 19.538 1.00 56.91 188 MET A O 1
ATOM 1489 N N . GLU A 1 189 ? -4.636 -1.308 21.533 1.00 61.22 189 GLU A N 1
ATOM 1490 C CA . GLU A 1 189 ? -5.769 -2.190 21.335 1.00 61.22 189 GLU A CA 1
ATOM 1491 C C . GLU A 1 189 ? -7.020 -1.551 21.924 1.00 61.22 189 GLU A C 1
ATOM 1493 O O . GLU A 1 189 ? -6.987 -0.972 23.014 1.00 61.22 189 GLU A O 1
ATOM 1498 N N . PHE A 1 190 ? -8.127 -1.648 21.195 1.00 67.31 190 PHE A N 1
ATOM 1499 C CA . PHE A 1 190 ? -9.420 -1.159 21.651 1.00 67.31 190 PHE A CA 1
ATOM 1500 C C . PHE A 1 190 ? -10.015 -2.160 22.657 1.00 67.31 190 PHE A C 1
ATOM 1502 O O . PHE A 1 190 ? -10.768 -3.059 22.287 1.00 67.31 190 PHE A O 1
ATOM 1509 N N . ASN A 1 191 ? -9.610 -2.055 23.923 1.00 74.44 191 ASN A N 1
ATOM 1510 C CA . ASN A 1 191 ? -9.829 -3.062 24.968 1.00 74.44 191 ASN A CA 1
ATOM 1511 C C . ASN A 1 191 ? -10.999 -2.765 25.922 1.00 74.44 191 ASN A C 1
ATOM 1513 O O . ASN A 1 191 ? -11.137 -3.431 26.948 1.00 74.44 191 ASN A O 1
ATOM 1517 N N . ASP A 1 192 ? -11.853 -1.792 25.607 1.00 72.94 192 ASP A N 1
ATOM 1518 C CA . ASP A 1 192 ? -13.034 -1.481 26.410 1.00 72.94 192 ASP A CA 1
ATOM 1519 C C . ASP A 1 192 ? -14.197 -0.972 25.541 1.00 72.94 192 ASP A C 1
ATOM 1521 O O . ASP A 1 192 ? -13.985 -0.476 24.436 1.00 72.94 192 ASP A O 1
ATOM 1525 N N . ALA A 1 193 ? -15.435 -1.108 26.013 1.00 74.69 193 ALA A N 1
ATOM 1526 C CA . ALA A 1 193 ? -16.636 -0.754 25.252 1.00 74.69 193 ALA A CA 1
ATOM 1527 C C . ALA A 1 193 ? -17.127 0.663 25.587 1.00 74.69 193 ALA A C 1
ATOM 1529 O O . ALA A 1 193 ? -17.174 1.060 26.754 1.00 74.69 193 ALA A O 1
ATOM 1530 N N . GLN A 1 194 ? -17.541 1.422 24.570 1.00 77.31 194 GLN A N 1
ATOM 1531 C CA . GLN A 1 194 ? -18.113 2.756 24.760 1.00 77.31 194 GLN A CA 1
ATOM 1532 C C . GLN A 1 194 ? -19.581 2.640 25.233 1.00 77.31 194 GLN A C 1
ATOM 1534 O O . GLN A 1 194 ? -20.379 1.945 24.587 1.00 77.31 194 GLN A O 1
ATOM 1539 N N . PRO A 1 195 ? -19.994 3.325 26.319 1.00 74.06 195 PRO A N 1
ATOM 1540 C CA . PRO A 1 195 ? -21.389 3.323 26.756 1.00 74.06 195 PRO A CA 1
ATOM 1541 C C . PRO A 1 195 ? -22.300 3.969 25.698 1.00 74.06 195 PRO A C 1
ATOM 1543 O O . PRO A 1 195 ? -21.931 4.952 25.055 1.00 74.06 195 PRO A O 1
ATOM 1546 N N . ALA A 1 196 ? -23.507 3.422 25.516 1.00 61.78 196 ALA A N 1
ATOM 1547 C CA . ALA A 1 196 ? -24.397 3.757 24.398 1.00 61.78 196 ALA A CA 1
ATOM 1548 C C . ALA A 1 196 ? -24.751 5.254 24.283 1.00 61.78 196 ALA A C 1
ATOM 1550 O O . ALA A 1 196 ? -24.886 5.744 23.165 1.00 61.78 196 ALA A O 1
ATOM 1551 N N . ALA A 1 197 ? -24.831 5.971 25.409 1.00 59.47 197 ALA A N 1
ATOM 1552 C CA . ALA A 1 197 ? -25.184 7.390 25.459 1.00 59.47 197 ALA A CA 1
ATOM 1553 C C . ALA A 1 197 ? -24.164 8.321 24.770 1.00 59.47 197 ALA A C 1
ATOM 1555 O O . ALA A 1 197 ? -24.556 9.360 24.259 1.00 59.47 197 ALA A O 1
ATOM 1556 N N . LEU A 1 198 ? -22.879 7.944 24.706 1.00 58.28 198 LEU A N 1
ATOM 1557 C CA . LEU A 1 198 ? -21.808 8.785 24.141 1.00 58.28 198 LEU A CA 1
ATOM 1558 C C . LEU A 1 198 ? -21.528 8.518 22.653 1.00 58.28 198 LEU A C 1
ATOM 1560 O O . LEU A 1 198 ? -20.781 9.258 22.025 1.00 58.28 198 LEU A O 1
ATOM 1564 N N . ALA A 1 199 ? -22.093 7.453 22.078 1.00 53.34 199 ALA A N 1
ATOM 1565 C CA . ALA A 1 199 ? -21.872 7.103 20.671 1.00 53.34 199 ALA A CA 1
ATOM 1566 C C . ALA A 1 199 ? -22.735 7.932 19.700 1.00 53.34 199 ALA A C 1
ATOM 1568 O O . ALA A 1 199 ? -22.433 7.985 18.513 1.00 53.34 199 ALA A O 1
ATOM 1569 N N . ILE A 1 200 ? -23.808 8.558 20.201 1.00 49.81 200 ILE A N 1
ATOM 1570 C CA . ILE A 1 200 ? -24.783 9.319 19.401 1.00 49.81 200 ILE A CA 1
ATOM 1571 C C . ILE A 1 200 ? -24.277 10.743 19.108 1.00 49.81 200 ILE A C 1
ATOM 1573 O O . ILE A 1 200 ? -24.640 11.316 18.091 1.00 49.81 200 ILE A O 1
ATOM 1577 N N . GLU A 1 201 ? -23.391 11.294 19.941 1.00 42.56 201 GLU A N 1
ATOM 1578 C CA . GLU A 1 201 ? -22.835 12.648 19.759 1.00 42.56 201 GLU A CA 1
ATOM 1579 C C . GLU A 1 201 ? -21.670 12.716 18.753 1.00 42.56 201 GLU A C 1
ATOM 1581 O O . GLU A 1 201 ? -21.209 13.805 18.423 1.00 42.56 201 GLU A O 1
ATOM 1586 N N . ALA A 1 202 ? -21.174 11.569 18.274 1.00 43.41 202 ALA A N 1
ATOM 1587 C CA . ALA A 1 202 ? -20.017 11.488 17.377 1.00 43.41 202 ALA A CA 1
ATOM 1588 C C . ALA A 1 202 ? -20.366 11.136 15.917 1.00 43.41 202 ALA A C 1
ATOM 1590 O O . ALA A 1 202 ? -19.437 11.008 15.113 1.00 43.41 202 ALA A O 1
ATOM 1591 N N . ALA A 1 203 ? -21.655 10.952 15.599 1.00 35.97 203 ALA A N 1
ATOM 1592 C CA . ALA A 1 203 ? -22.187 10.690 14.256 1.00 35.97 203 ALA A CA 1
ATOM 1593 C C . ALA A 1 203 ? -22.615 11.993 13.566 1.00 35.97 203 ALA A C 1
ATOM 1595 O O . ALA A 1 203 ? -22.396 12.092 12.337 1.00 35.97 203 ALA A O 1
#

Secondary structure (DSSP, 8-state):
-HHHHIIIIIHHHHHHHHHHHHHHHH-TTTTS--EETTEEPPHHHHHHHS-HHHHHHHHHHHHHHHHHHHHHHHHHHHHHHHHHHEE--TTS--SHHHHHHHHHTS-HHHHHHHHHHHHHHHHHHHHHHHHHHHHHHHHHHHHHHHSTTTTHHHHHHHHHHHHHHHHHHHHHHHT-SS-B-SS-SS--B--EEPPGGGSSTT-

Sequence (203 aa):
MIKDLILKLVGPISILIEAYRIFNGTLLVIFVPGVCDGRACLPQQNFENGSTVYRINCGFNLAALLTFMVLYAVEIKREYTLNTYLRVNPELPSDSTTVKAAATKLTIERQEVIHSLDRLYQRAVRFTILVIFMNTVLSGYVIMTEYSNDKGPTLFATGTILIATKIYNILTIGNYDGYVSAYVQKRMEFNDAQPAALAIEAA

Radius of gyration: 20.9 Å; chains: 1; bounding box: 48×29×59 Å

Organism: NCBI:txid1070528

Foldseek 3Di:
DVVVCCVVPQQVVLVVVLLVLLLLLLQLLLPQFDDDPNDTDHSVRCCVPDDPLSVVLNVLSVVLSVLVVVLVVLLVVLQLLLVLWFAQDPVDDQDLVLQVVQLVPDDPVSNVVNVVSLVVNVVSLVVSVVSSVVSLVSSVVCCVVPPVVHCSVVSSVSSNVSVVVVNVLSVVCSPDSFAFRSRDPPTRGRRHTDPPVRSVVSD